Protein AF-A0A7S2VMU0-F1 (afdb_monomer_lite)

Structure (mmCIF, N/CA/C/O backbone):
data_AF-A0A7S2VMU0-F1
#
_entry.id   AF-A0A7S2VMU0-F1
#
loop_
_atom_site.group_PDB
_atom_site.id
_atom_site.type_symbol
_atom_site.label_atom_id
_atom_site.label_alt_id
_atom_site.label_comp_id
_atom_site.label_asym_id
_atom_site.label_entity_id
_atom_site.label_seq_id
_atom_site.pdbx_PDB_ins_code
_atom_site.Cartn_x
_atom_site.Cartn_y
_atom_site.Cartn_z
_atom_site.occupancy
_atom_site.B_iso_or_equiv
_atom_site.auth_seq_id
_atom_site.auth_comp_id
_atom_site.auth_asym_id
_atom_site.auth_atom_id
_atom_site.pdbx_PDB_model_num
ATOM 1 N N . HIS A 1 1 ? -5.116 -6.745 15.127 1.00 74.00 1 HIS A N 1
ATOM 2 C CA . HIS A 1 1 ? -4.967 -5.729 14.061 1.00 74.00 1 HIS A CA 1
ATOM 3 C C . HIS A 1 1 ? -5.333 -4.367 14.631 1.00 74.00 1 HIS A C 1
ATOM 5 O O . HIS A 1 1 ? -6.212 -4.321 15.482 1.00 74.00 1 HIS A O 1
ATOM 11 N N . HIS A 1 2 ? -4.656 -3.295 14.214 1.00 86.62 2 HIS A N 1
ATOM 12 C CA . HIS A 1 2 ? -4.905 -1.934 14.703 1.00 86.62 2 HIS A CA 1
ATOM 13 C C . HIS A 1 2 ? -5.361 -1.052 13.544 1.00 86.62 2 HIS A C 1
ATOM 15 O O . HIS A 1 2 ? -4.825 -1.166 12.442 1.00 86.62 2 HIS A O 1
ATOM 21 N N . VAL A 1 3 ? -6.327 -0.175 13.801 1.00 89.06 3 VAL A N 1
ATOM 22 C CA . VAL A 1 3 ? -6.767 0.854 12.858 1.00 89.06 3 VAL A CA 1
ATOM 23 C C . VAL A 1 3 ? -6.558 2.196 13.538 1.00 89.06 3 VAL A C 1
ATOM 25 O O . VAL A 1 3 ? -7.023 2.400 14.657 1.00 89.06 3 VAL A O 1
ATOM 28 N N . LEU A 1 4 ? -5.838 3.090 12.867 1.00 90.06 4 LEU A N 1
ATOM 29 C CA . LEU A 1 4 ? -5.739 4.490 13.260 1.00 90.06 4 LEU A CA 1
ATOM 30 C C . LEU A 1 4 ? -6.740 5.272 12.420 1.00 90.06 4 LEU A C 1
ATOM 32 O O . LEU A 1 4 ? -6.774 5.113 11.199 1.00 90.06 4 LEU A O 1
ATOM 36 N N . MET A 1 5 ? -7.560 6.083 13.076 1.00 88.12 5 MET A N 1
ATOM 37 C CA . MET A 1 5 ? -8.535 6.937 12.412 1.00 88.12 5 MET A CA 1
ATOM 38 C C . MET A 1 5 ? -8.335 8.360 12.897 1.00 88.12 5 MET A C 1
ATOM 40 O O . MET A 1 5 ? -8.443 8.633 14.090 1.00 88.12 5 MET A O 1
ATOM 44 N N . GLU A 1 6 ? -8.056 9.252 11.958 1.00 86.56 6 GLU A N 1
ATOM 45 C CA . GLU A 1 6 ? -8.181 10.684 12.171 1.00 86.56 6 GLU A CA 1
ATOM 46 C C . GLU A 1 6 ? -9.558 11.102 11.663 1.00 86.56 6 GLU A C 1
ATOM 48 O O . GLU A 1 6 ? -9.954 10.754 10.548 1.00 86.56 6 GLU A O 1
ATOM 53 N N . PHE A 1 7 ? -10.314 11.787 12.512 1.00 84.00 7 PHE A N 1
ATOM 54 C CA . PHE A 1 7 ? -11.674 12.197 12.208 1.00 84.00 7 PHE A CA 1
ATOM 55 C C . PHE A 1 7 ? -11.847 13.658 12.600 1.00 84.00 7 PHE A C 1
A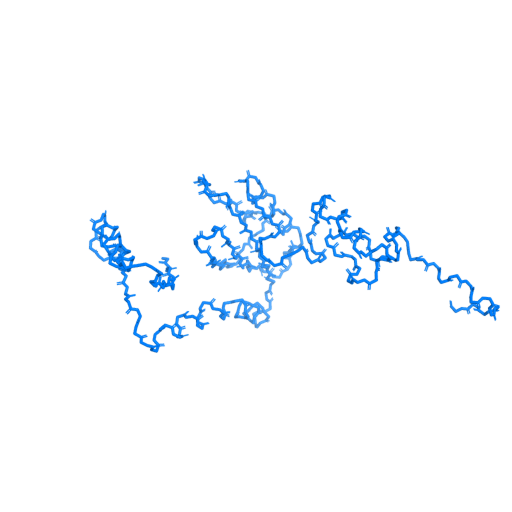TOM 57 O O . PHE A 1 7 ? -11.489 14.051 13.709 1.00 84.00 7 PHE A O 1
ATOM 64 N N . ALA A 1 8 ? -12.390 14.448 11.681 1.00 82.56 8 ALA A N 1
ATOM 65 C CA . ALA A 1 8 ? -12.721 15.844 11.903 1.00 82.56 8 ALA A CA 1
ATOM 66 C C . ALA A 1 8 ? -14.238 16.018 11.836 1.00 82.56 8 ALA A C 1
ATOM 68 O O . ALA A 1 8 ? -14.911 15.343 11.057 1.00 82.56 8 ALA A O 1
ATOM 69 N N . GLU A 1 9 ? -14.762 16.925 12.653 1.00 86.75 9 GLU A N 1
ATOM 70 C CA . GLU A 1 9 ? -16.168 17.306 12.614 1.00 86.75 9 GLU A CA 1
ATOM 71 C C . GLU A 1 9 ? -16.370 18.376 11.536 1.00 86.75 9 GLU A C 1
ATOM 73 O O . GLU A 1 9 ? -15.871 19.496 11.649 1.00 86.75 9 GLU A O 1
ATOM 78 N N . TYR A 1 10 ? -17.076 18.016 10.467 1.00 87.06 10 TYR A N 1
ATOM 79 C CA . TYR A 1 10 ? -17.472 18.928 9.394 1.00 87.06 10 TYR A CA 1
ATOM 80 C C . TYR A 1 10 ? -18.914 19.410 9.575 1.00 87.06 10 TYR A C 1
ATOM 82 O O . TYR A 1 10 ? -19.254 20.518 9.156 1.00 87.06 10 TYR A O 1
ATOM 90 N N . SER A 1 11 ? -19.758 18.597 10.217 1.00 89.50 11 SER A N 1
ATOM 91 C CA . SER A 1 11 ? -21.109 18.956 10.643 1.00 89.50 11 SER A CA 1
ATOM 92 C 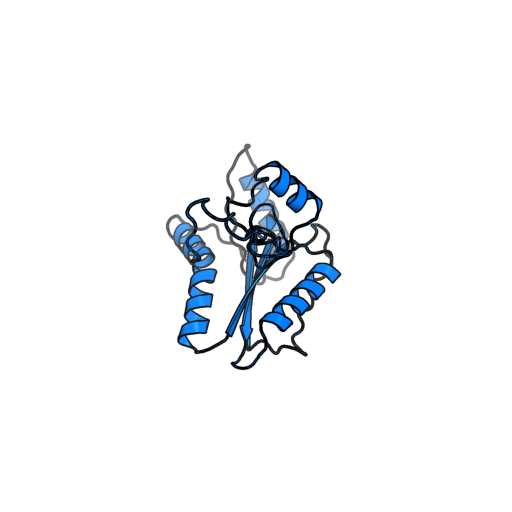C . SER A 1 11 ? -21.393 18.484 12.071 1.00 89.50 11 SER A C 1
ATOM 94 O O . SER A 1 11 ? -20.813 17.509 12.543 1.00 89.50 11 SER A O 1
ATOM 96 N N . GLN A 1 12 ? -22.274 19.199 12.775 1.00 91.81 12 GLN A N 1
ATOM 97 C CA . GLN A 1 12 ? -22.546 18.948 14.191 1.00 91.81 12 GLN A CA 1
ATOM 98 C C . GLN A 1 12 ? -23.065 17.518 14.429 1.00 91.81 12 GLN A C 1
ATOM 100 O O . GLN A 1 12 ? -24.053 17.100 13.821 1.00 91.81 12 GLN A O 1
ATOM 105 N N . GLY A 1 13 ? -22.431 16.795 15.357 1.00 91.88 13 GLY A N 1
ATOM 106 C CA . GLY A 1 13 ? -22.850 15.466 15.816 1.00 91.88 13 GLY A CA 1
ATOM 107 C C . GLY A 1 13 ? -22.201 14.294 15.071 1.00 91.88 13 GLY A C 1
ATOM 108 O O . GLY A 1 13 ? -22.545 13.133 15.315 1.00 91.88 13 GLY A O 1
ATOM 109 N N . GLU A 1 14 ? -21.259 14.544 14.159 1.00 92.31 14 GLU A N 1
ATOM 110 C CA . GLU A 1 14 ? -20.561 13.480 13.423 1.00 92.31 14 GLU A CA 1
ATOM 111 C C . GLU A 1 14 ? -19.657 12.634 14.328 1.00 92.31 14 GLU A C 1
ATOM 113 O O . GLU A 1 14 ? -19.636 11.404 14.210 1.00 92.31 14 GLU A O 1
ATOM 118 N N . VAL A 1 15 ? -18.956 13.282 15.263 1.00 90.06 15 VAL A N 1
ATOM 119 C CA . VAL A 1 15 ? -18.081 12.615 16.240 1.00 90.06 15 VAL A CA 1
ATOM 120 C C . VAL A 1 15 ? -18.899 11.723 17.172 1.00 90.06 15 VAL A C 1
ATOM 122 O O . VAL A 1 15 ? -18.557 10.557 17.368 1.00 90.06 15 VAL A O 1
ATOM 125 N N . GLU A 1 16 ? -20.024 12.228 17.680 1.00 91.50 16 GLU A N 1
ATOM 126 C CA . GLU A 1 16 ? -20.947 11.474 18.537 1.00 91.50 16 GLU A CA 1
ATOM 127 C C . GLU A 1 16 ? -21.511 10.250 17.799 1.00 91.50 16 GLU A C 1
ATOM 129 O O . GLU A 1 16 ? -21.560 9.140 18.335 1.00 91.50 16 GLU A O 1
ATOM 134 N N . ARG A 1 17 ? -21.874 10.412 16.517 1.00 93.00 17 ARG A N 1
ATOM 135 C CA . ARG A 1 17 ? -22.308 9.296 15.664 1.00 93.00 17 ARG A CA 1
ATOM 136 C C . ARG A 1 17 ? -21.230 8.230 15.496 1.00 93.00 17 ARG A C 1
ATOM 138 O O . ARG A 1 17 ? -21.565 7.041 15.518 1.00 93.00 17 ARG A O 1
ATOM 145 N N . LEU A 1 18 ? -19.977 8.637 15.283 1.00 92.12 18 LEU A N 1
ATOM 146 C CA . LEU A 1 18 ? -18.846 7.721 15.152 1.00 92.12 18 LEU A CA 1
ATOM 147 C C . LEU A 1 18 ? -18.607 6.963 16.459 1.00 92.12 18 LEU A C 1
ATOM 149 O O . LEU A 1 18 ? -18.511 5.738 16.432 1.00 92.12 18 LEU A O 1
ATOM 153 N N . GLN A 1 19 ? -18.577 7.664 17.593 1.00 91.06 19 GLN A N 1
ATOM 154 C CA . GLN A 1 19 ? -18.425 7.049 18.914 1.00 91.06 19 GLN A CA 1
ATOM 155 C C . GLN A 1 19 ? -19.525 6.017 19.170 1.00 91.06 19 GLN A C 1
ATOM 157 O O . GLN A 1 19 ? -19.222 4.852 19.417 1.00 91.06 19 GLN A O 1
ATOM 162 N N . GLY A 1 20 ? -20.792 6.379 18.950 1.00 94.31 20 GLY A N 1
ATOM 163 C CA . GLY A 1 20 ? -21.895 5.431 19.094 1.00 94.31 20 GLY A CA 1
ATOM 164 C C . GLY A 1 20 ? -21.799 4.238 18.132 1.00 94.31 20 GLY A C 1
ATOM 165 O O . GLY A 1 20 ? -22.233 3.134 18.460 1.00 94.31 20 GLY A O 1
ATOM 166 N N . ALA A 1 21 ? -21.238 4.416 16.929 1.00 94.12 21 ALA A N 1
ATOM 167 C CA . ALA A 1 21 ? -20.987 3.303 16.011 1.00 94.12 21 ALA A CA 1
ATOM 168 C C . ALA A 1 21 ? -19.885 2.362 16.521 1.00 94.12 21 ALA A C 1
ATOM 170 O O . ALA A 1 21 ? -20.048 1.145 16.421 1.00 94.12 21 ALA A O 1
ATOM 171 N N . LEU A 1 22 ? -18.809 2.906 17.093 1.00 93.62 22 LEU A N 1
ATOM 172 C CA . LEU A 1 22 ? -17.717 2.134 17.687 1.00 93.62 22 LEU A CA 1
ATOM 173 C C . LEU A 1 22 ? -18.166 1.365 18.929 1.00 93.62 22 LEU A C 1
ATOM 175 O O . LEU A 1 22 ? -17.843 0.188 19.055 1.00 93.62 22 LEU A O 1
ATOM 179 N N . GLU A 1 23 ? -18.974 1.975 19.792 1.00 93.69 23 GLU A N 1
ATOM 180 C CA . GLU A 1 23 ? -19.559 1.315 20.964 1.00 93.69 23 GLU A CA 1
ATOM 181 C C . GLU A 1 23 ? -20.467 0.150 20.559 1.00 93.69 23 GLU A C 1
ATOM 183 O O . GLU A 1 23 ? -20.327 -0.962 21.071 1.00 93.69 23 GLU A O 1
ATOM 188 N N . ARG A 1 24 ? -21.357 0.367 19.578 1.00 95.50 24 ARG A N 1
ATOM 189 C CA . ARG A 1 24 ? -22.204 -0.703 19.027 1.00 95.50 24 ARG A CA 1
ATOM 190 C C . ARG A 1 24 ? -21.383 -1.821 18.402 1.00 95.50 24 ARG A C 1
ATOM 192 O O . ARG A 1 24 ? -21.779 -2.978 18.506 1.00 95.50 24 ARG A O 1
ATOM 199 N N . PHE A 1 25 ? -20.285 -1.490 17.727 1.00 94.38 25 PHE A N 1
ATOM 200 C CA . PHE A 1 25 ? -19.382 -2.487 17.164 1.00 94.38 25 PHE A CA 1
ATOM 201 C C . PHE A 1 25 ? -18.682 -3.276 18.273 1.00 94.38 25 PHE A C 1
ATOM 203 O O . PHE A 1 25 ? -18.709 -4.499 18.243 1.00 94.38 25 PHE A O 1
ATOM 210 N N . GLN A 1 26 ? -18.130 -2.607 19.287 1.00 95.06 26 GLN A N 1
ATOM 211 C CA . GLN A 1 26 ? -17.481 -3.250 20.429 1.00 95.06 26 GLN A CA 1
ATOM 212 C C . GLN A 1 26 ? -18.437 -4.181 21.190 1.00 95.06 26 GLN A C 1
ATOM 214 O O . GLN A 1 26 ? -18.043 -5.286 21.548 1.00 95.06 26 GLN A O 1
ATOM 219 N N . ALA A 1 27 ? -19.700 -3.784 21.368 1.00 95.38 27 ALA A N 1
ATOM 220 C CA . ALA A 1 27 ? -20.722 -4.582 22.048 1.00 95.38 27 ALA A CA 1
ATOM 221 C C . ALA A 1 27 ? -21.119 -5.878 21.310 1.00 95.38 27 ALA A C 1
ATOM 223 O O . ALA A 1 27 ? -21.725 -6.759 21.913 1.00 95.38 27 ALA A O 1
ATOM 224 N N . GLN A 1 28 ? -20.793 -6.016 20.018 1.00 96.56 28 GLN A N 1
ATOM 225 C CA . GLN A 1 28 ? -21.030 -7.254 19.258 1.00 96.56 28 GLN A CA 1
ATOM 226 C C . GLN A 1 28 ? -19.996 -8.347 19.559 1.00 96.56 28 GLN A C 1
ATOM 228 O O . GLN A 1 28 ? -20.173 -9.486 19.128 1.00 96.56 28 GLN A O 1
ATOM 233 N N . TRP A 1 29 ? -18.922 -8.014 20.277 1.00 95.94 29 TRP A N 1
ATOM 234 C CA . TRP A 1 29 ? -17.820 -8.923 20.570 1.00 95.94 29 TRP A CA 1
ATOM 235 C C . TRP A 1 29 ? -17.699 -9.188 22.074 1.00 95.94 29 TRP A C 1
ATOM 237 O O . TRP A 1 29 ? -18.101 -8.347 22.881 1.00 95.94 29 TRP A O 1
ATOM 247 N N . PRO A 1 30 ? -17.123 -10.336 22.480 1.00 96.44 30 PRO A N 1
ATOM 248 C CA . PRO A 1 30 ? -16.841 -10.591 23.885 1.00 96.44 30 PRO A CA 1
ATOM 249 C C . PRO A 1 30 ? -15.904 -9.530 24.474 1.00 96.44 30 PRO A C 1
ATOM 251 O O . PRO A 1 30 ? -15.091 -8.920 23.770 1.00 96.44 30 PRO A O 1
ATOM 254 N N . GLU A 1 31 ? -15.997 -9.330 25.786 1.00 92.25 31 GLU A N 1
ATOM 255 C CA . GLU A 1 31 ? -15.208 -8.325 26.494 1.00 92.25 31 GLU A CA 1
ATOM 256 C C . GLU A 1 31 ? -13.703 -8.472 26.203 1.00 92.25 31 GLU A C 1
ATOM 258 O O . GLU A 1 31 ? -13.135 -9.562 26.240 1.00 92.25 31 GLU A O 1
ATOM 263 N N . GLY A 1 32 ? -13.048 -7.354 25.881 1.00 89.19 32 GLY A N 1
ATOM 264 C CA . GLY A 1 32 ? -11.612 -7.312 25.597 1.00 89.19 32 GLY A CA 1
ATOM 265 C C . GLY A 1 32 ? -11.199 -7.678 24.168 1.00 89.19 32 GLY A C 1
ATOM 266 O O . GLY A 1 32 ? -10.052 -7.408 23.819 1.00 89.19 32 GLY A O 1
ATOM 267 N N . HIS A 1 33 ? -12.094 -8.208 23.324 1.00 93.38 33 HIS A N 1
ATOM 268 C CA . HIS A 1 33 ? -11.770 -8.530 21.923 1.00 93.38 33 HIS A CA 1
ATOM 269 C C . HIS A 1 33 ? -11.615 -7.289 21.042 1.00 93.38 33 HIS A C 1
ATOM 271 O O . HIS A 1 33 ? -10.761 -7.250 20.156 1.00 93.38 33 HIS A O 1
ATOM 277 N N . VAL A 1 34 ? -12.443 -6.276 21.285 1.00 93.62 34 VAL A N 1
ATOM 278 C CA . VAL A 1 34 ? -12.387 -4.985 20.603 1.00 93.62 34 VAL A CA 1
ATOM 279 C C . VAL A 1 34 ? -12.253 -3.904 21.661 1.00 93.62 34 VAL A C 1
ATOM 281 O O . VAL A 1 34 ? -12.975 -3.898 22.656 1.00 93.62 34 VAL A O 1
ATOM 284 N N . ARG A 1 35 ? -11.304 -2.998 21.447 1.00 91.69 35 ARG A N 1
ATOM 285 C CA . ARG A 1 35 ? -11.116 -1.789 22.245 1.00 91.69 35 ARG A CA 1
ATOM 286 C C . ARG A 1 35 ? -10.795 -0.653 21.292 1.00 91.69 35 ARG A C 1
ATOM 288 O O . ARG A 1 35 ? -10.001 -0.841 20.369 1.00 91.69 35 ARG A O 1
ATOM 295 N N . TYR A 1 36 ? -11.378 0.510 21.534 1.00 90.81 36 TYR A N 1
ATOM 296 C CA . TYR A 1 36 ? -10.920 1.756 20.940 1.00 90.81 36 TYR A CA 1
ATOM 297 C C . TYR A 1 36 ? -10.466 2.700 22.050 1.00 90.81 36 TYR A C 1
ATOM 299 O O . TYR A 1 36 ? -10.897 2.593 23.197 1.00 90.81 36 TYR A O 1
ATOM 307 N N . HIS A 1 37 ? -9.551 3.593 21.700 1.00 90.25 37 HIS A N 1
ATOM 308 C CA . HIS A 1 37 ? -8.985 4.590 22.596 1.00 90.25 37 HIS A CA 1
ATOM 309 C C . HIS A 1 37 ? -8.911 5.902 21.833 1.00 90.25 37 HIS A C 1
ATOM 311 O O . HIS A 1 37 ? -8.447 5.922 20.691 1.00 90.25 37 HIS A O 1
ATOM 317 N N . VAL A 1 38 ? -9.397 6.978 22.442 1.00 90.94 38 VAL A N 1
ATOM 318 C CA . VAL A 1 38 ? -9.271 8.317 21.868 1.00 90.94 38 VAL A CA 1
ATOM 319 C C . VAL A 1 38 ? -7.892 8.827 22.251 1.00 90.94 38 VAL A C 1
ATOM 321 O O . VAL A 1 38 ? -7.629 9.058 23.426 1.00 90.94 38 VAL A O 1
ATOM 324 N N . CYS A 1 39 ? -7.011 8.964 21.262 1.00 92.00 39 CYS A N 1
ATOM 325 C CA . CYS A 1 39 ? -5.653 9.433 21.500 1.00 92.00 39 CYS A CA 1
ATOM 326 C C . CYS A 1 39 ? -5.645 10.817 22.159 1.00 92.00 39 CYS A C 1
ATOM 328 O O . CYS A 1 39 ? -6.285 11.754 21.682 1.00 92.00 39 CYS A O 1
ATOM 330 N N . GLU A 1 40 ? -4.840 10.955 23.205 1.00 88.88 40 GLU A N 1
ATOM 331 C CA . GLU A 1 40 ? -4.505 12.236 23.811 1.00 88.88 40 GLU A CA 1
ATOM 332 C C . GLU A 1 40 ? -3.402 12.944 23.005 1.00 88.88 40 GLU A C 1
ATOM 334 O O . GLU A 1 40 ? -2.725 12.338 22.169 1.00 88.88 40 GLU A O 1
ATOM 339 N N . GLY A 1 41 ? -3.195 14.243 23.250 1.00 84.62 41 GLY A N 1
ATOM 340 C CA . GLY A 1 41 ? -2.421 15.131 22.367 1.00 84.62 41 GLY A CA 1
ATOM 341 C C . GLY A 1 41 ? -1.077 14.585 21.853 1.00 84.62 41 GLY A C 1
ATOM 342 O O . GLY A 1 41 ? -0.782 14.712 20.666 1.00 84.62 41 GLY A O 1
ATOM 343 N N . TRP A 1 42 ? -0.265 13.939 22.700 1.00 90.94 42 TRP A N 1
ATOM 344 C CA . TRP A 1 42 ? 1.031 13.370 22.289 1.00 90.94 42 TRP A CA 1
ATOM 345 C C . TRP A 1 42 ? 0.921 11.979 21.645 1.00 90.94 42 TRP A C 1
ATOM 347 O O . TRP A 1 42 ? 1.789 11.596 20.853 1.00 90.94 42 TRP A O 1
ATOM 357 N N . GLU A 1 43 ? -0.118 11.214 21.978 1.00 94.50 43 GLU A N 1
ATOM 358 C CA . GLU A 1 43 ? -0.332 9.856 21.477 1.00 94.50 43 GLU A CA 1
ATOM 359 C C . GLU A 1 43 ? -0.647 9.882 19.986 1.00 94.50 43 GLU A C 1
ATOM 361 O O . GLU A 1 43 ? -0.081 9.090 19.235 1.00 94.50 43 GLU A O 1
ATOM 366 N N . ALA A 1 44 ? -1.464 10.845 19.543 1.00 90.69 44 ALA A N 1
ATOM 367 C CA . ALA A 1 44 ? -1.829 11.008 18.138 1.00 90.69 44 ALA A CA 1
ATOM 368 C C . ALA A 1 44 ? -0.590 11.218 17.250 1.00 90.69 44 ALA A C 1
ATOM 370 O O . ALA A 1 44 ? -0.408 10.530 16.244 1.00 90.69 44 ALA A O 1
ATOM 371 N N . GLY A 1 45 ? 0.319 12.110 17.663 1.00 91.81 45 GLY A N 1
ATOM 372 C CA . GLY A 1 45 ? 1.570 12.361 16.943 1.00 91.81 45 GLY A CA 1
ATOM 373 C C . GLY A 1 45 ? 2.467 11.122 16.861 1.00 91.81 45 GLY A C 1
ATOM 374 O O . GLY A 1 45 ? 3.032 10.836 15.805 1.00 91.81 45 GLY A O 1
ATOM 375 N N . ARG A 1 46 ? 2.567 10.340 17.945 1.00 93.56 46 ARG A N 1
ATOM 376 C CA . ARG A 1 46 ? 3.352 9.093 17.951 1.00 93.56 46 ARG A CA 1
ATOM 377 C C . ARG A 1 46 ? 2.707 7.986 17.129 1.00 93.56 46 ARG A C 1
ATOM 379 O O . ARG A 1 46 ? 3.426 7.283 16.425 1.00 93.56 46 ARG A O 1
ATOM 386 N N . ALA A 1 47 ? 1.388 7.835 17.197 1.00 92.44 47 ALA A N 1
ATOM 387 C CA . ALA A 1 47 ? 0.649 6.866 16.398 1.00 92.44 47 ALA A CA 1
ATOM 388 C C . ALA A 1 47 ? 0.814 7.161 14.899 1.00 92.44 47 ALA A C 1
ATOM 390 O O . ALA A 1 47 ? 1.137 6.259 14.125 1.00 92.44 47 ALA A O 1
ATOM 391 N N . ASN A 1 48 ? 0.705 8.436 14.509 1.00 90.38 48 ASN A N 1
ATOM 392 C CA . ASN A 1 48 ? 0.973 8.880 13.143 1.00 90.38 48 ASN A CA 1
ATOM 393 C C . ASN A 1 48 ? 2.424 8.613 12.730 1.00 90.38 48 ASN A C 1
ATOM 395 O O . ASN A 1 48 ? 2.660 7.992 11.695 1.00 90.38 48 ASN A O 1
ATOM 399 N N . LEU A 1 49 ? 3.406 8.999 13.552 1.00 93.19 49 LEU A N 1
ATOM 400 C CA . LEU A 1 49 ? 4.814 8.716 13.263 1.00 93.19 49 LEU A CA 1
ATOM 401 C C . LEU A 1 49 ? 5.056 7.213 13.066 1.00 93.19 49 LEU A C 1
ATOM 403 O O . LEU A 1 49 ? 5.703 6.814 12.100 1.00 93.19 49 LEU A O 1
ATOM 407 N N . TRP A 1 50 ? 4.497 6.380 13.944 1.00 92.44 50 TRP A N 1
ATOM 408 C CA . TRP A 1 50 ? 4.613 4.927 13.862 1.00 92.44 50 TRP A CA 1
ATOM 409 C C . TRP A 1 50 ? 4.006 4.374 12.567 1.00 92.44 50 TRP A C 1
ATOM 411 O O . TRP A 1 50 ? 4.604 3.515 11.927 1.00 92.44 50 TRP A O 1
ATOM 421 N N . ARG A 1 51 ? 2.862 4.906 12.125 1.00 92.50 51 ARG A N 1
ATOM 422 C CA . ARG A 1 51 ? 2.220 4.520 10.861 1.00 92.50 51 ARG A CA 1
ATOM 423 C C . ARG A 1 51 ? 3.024 4.924 9.626 1.00 92.50 51 ARG A C 1
ATOM 425 O O . ARG A 1 51 ? 3.044 4.167 8.654 1.00 92.50 51 ARG A O 1
ATOM 432 N N . PHE A 1 52 ? 3.641 6.103 9.627 1.00 91.75 52 PHE A N 1
ATOM 433 C CA . PHE A 1 52 ? 4.346 6.627 8.451 1.00 91.75 52 PHE A CA 1
ATOM 434 C C . PHE A 1 52 ? 5.814 6.189 8.368 1.00 91.75 52 PHE A C 1
ATOM 436 O O . PHE A 1 52 ? 6.380 6.180 7.278 1.00 91.75 52 PHE A O 1
ATOM 443 N N . VAL A 1 53 ? 6.422 5.744 9.473 1.00 95.31 53 VAL A N 1
ATOM 444 C CA . VAL A 1 53 ? 7.800 5.221 9.465 1.00 95.31 53 VAL A CA 1
ATOM 445 C C . VAL A 1 53 ? 7.906 3.783 8.936 1.00 95.31 53 VAL A C 1
ATOM 447 O O . VAL A 1 53 ? 9.014 3.308 8.705 1.00 95.31 53 VAL A O 1
ATOM 450 N N . VAL A 1 54 ? 6.790 3.076 8.712 1.00 94.44 54 VAL A N 1
ATOM 451 C CA . VAL A 1 54 ? 6.816 1.655 8.308 1.00 94.44 54 VAL A CA 1
ATOM 452 C C . VAL A 1 54 ? 7.582 1.437 7.001 1.00 94.44 54 VAL A C 1
ATOM 454 O O . VAL A 1 54 ? 8.470 0.591 6.974 1.00 94.44 54 VAL A O 1
ATOM 457 N N . ALA A 1 55 ? 7.325 2.238 5.962 1.00 92.12 55 ALA A N 1
ATOM 458 C CA . ALA A 1 55 ? 7.993 2.095 4.665 1.00 92.12 55 ALA A CA 1
ATOM 459 C C . ALA A 1 55 ? 9.534 2.247 4.749 1.00 92.12 55 ALA A C 1
ATOM 461 O O . ALA A 1 55 ? 10.261 1.351 4.305 1.00 92.12 55 ALA A O 1
ATOM 462 N N . PRO A 1 56 ? 10.098 3.316 5.355 1.00 95.00 56 PRO A N 1
ATOM 463 C CA . PRO A 1 56 ? 11.549 3.398 5.534 1.00 95.00 56 PRO A CA 1
ATOM 464 C C . PRO A 1 56 ? 12.093 2.351 6.519 1.00 95.00 56 PRO A C 1
ATOM 466 O O . PRO A 1 56 ? 13.213 1.865 6.327 1.00 95.00 56 PRO A O 1
ATOM 469 N N . ALA A 1 57 ? 11.328 1.958 7.544 1.00 96.69 57 ALA A N 1
ATOM 470 C CA . ALA A 1 57 ? 11.726 0.894 8.463 1.00 96.69 57 ALA A CA 1
ATOM 471 C C . ALA A 1 57 ? 11.840 -0.461 7.749 1.00 96.69 57 ALA A C 1
ATOM 473 O O . ALA A 1 57 ? 12.797 -1.192 7.996 1.00 96.69 57 ALA A O 1
ATOM 474 N N . PHE A 1 58 ? 10.928 -0.769 6.823 1.00 97.19 58 PHE A N 1
ATOM 475 C CA . PHE A 1 58 ? 10.961 -1.981 6.005 1.00 97.19 58 PHE A CA 1
ATOM 476 C C . PHE A 1 58 ? 12.223 -2.041 5.152 1.00 97.19 58 PHE A C 1
ATOM 478 O O . PHE A 1 58 ? 12.962 -3.030 5.188 1.00 97.19 58 PHE A O 1
ATOM 485 N N . ARG A 1 59 ? 12.525 -0.950 4.438 1.00 95.31 59 ARG A N 1
ATOM 486 C CA . ARG A 1 59 ? 13.740 -0.871 3.624 1.00 95.31 59 ARG A CA 1
ATOM 487 C C . ARG A 1 59 ? 14.999 -1.033 4.474 1.00 95.31 59 ARG A C 1
ATOM 489 O O . ARG A 1 59 ? 15.892 -1.793 4.101 1.00 95.31 59 ARG A O 1
ATOM 496 N N . THR A 1 60 ? 15.055 -0.351 5.617 1.00 97.25 60 THR A N 1
ATOM 497 C CA . THR A 1 60 ? 16.179 -0.433 6.562 1.00 97.25 60 THR A CA 1
ATOM 498 C C . THR A 1 60 ? 16.341 -1.849 7.114 1.00 97.25 60 THR A C 1
ATOM 500 O O . THR A 1 60 ? 17.459 -2.352 7.186 1.00 97.25 60 THR A O 1
ATOM 503 N N . PHE A 1 61 ? 15.234 -2.519 7.444 1.00 97.69 61 PHE A N 1
ATOM 504 C CA . PHE A 1 61 ? 15.226 -3.902 7.910 1.00 97.69 61 PHE A CA 1
ATOM 505 C C . PHE A 1 61 ? 15.780 -4.861 6.850 1.00 97.69 61 PHE A C 1
ATOM 507 O O . PHE A 1 61 ? 16.669 -5.648 7.162 1.00 97.69 61 PHE A O 1
ATOM 514 N N . CYS A 1 62 ? 15.312 -4.776 5.600 1.00 97.50 62 CYS A N 1
ATOM 515 C CA . CYS A 1 62 ? 15.793 -5.653 4.530 1.00 97.50 62 CYS A CA 1
ATOM 516 C C . CYS A 1 62 ? 17.294 -5.463 4.280 1.00 97.50 62 CYS A C 1
ATOM 518 O O . CYS A 1 62 ? 18.044 -6.434 4.290 1.00 97.50 62 CYS A O 1
ATOM 520 N N . VAL A 1 63 ? 17.750 -4.212 4.148 1.00 96.56 63 VAL A N 1
ATOM 521 C CA . VAL A 1 63 ? 19.173 -3.901 3.935 1.00 96.56 63 VAL A CA 1
ATOM 522 C C . VAL A 1 63 ? 20.027 -4.369 5.115 1.00 96.56 63 VAL A C 1
ATOM 524 O O . VAL A 1 63 ? 21.026 -5.051 4.908 1.00 96.56 63 VAL A O 1
ATOM 527 N N . GLY A 1 64 ? 19.628 -4.045 6.348 1.00 97.75 64 GLY A N 1
ATOM 528 C CA . GLY A 1 64 ? 20.386 -4.397 7.552 1.00 97.75 64 GLY A CA 1
ATOM 529 C C . GLY A 1 64 ? 20.489 -5.904 7.797 1.00 97.75 64 GLY A C 1
ATOM 530 O O . GLY A 1 64 ? 21.451 -6.357 8.409 1.00 97.75 64 GLY A O 1
ATOM 531 N N . MET A 1 65 ? 19.528 -6.679 7.294 1.00 97.75 65 MET A N 1
ATOM 532 C CA . MET A 1 65 ? 19.508 -8.139 7.404 1.00 97.75 65 MET A CA 1
ATOM 533 C C . MET A 1 65 ? 20.061 -8.853 6.161 1.00 97.75 65 MET A C 1
ATOM 535 O O . MET A 1 65 ? 20.117 -10.080 6.159 1.00 97.75 65 MET A O 1
ATOM 539 N N . GLY A 1 66 ? 20.444 -8.122 5.108 1.00 97.00 66 GLY A N 1
ATOM 540 C CA . GLY A 1 66 ? 20.871 -8.710 3.835 1.00 97.00 66 GLY A CA 1
ATOM 541 C C . GLY A 1 66 ? 19.758 -9.478 3.109 1.00 97.00 66 GLY A C 1
ATOM 542 O O . GLY A 1 66 ? 20.039 -10.472 2.452 1.00 97.00 66 GLY A O 1
ATOM 543 N N . LEU A 1 67 ? 18.504 -9.047 3.259 1.00 97.62 67 LEU A N 1
ATOM 544 C CA . LEU A 1 67 ? 17.309 -9.675 2.689 1.00 97.62 67 LEU A CA 1
ATOM 545 C C . LEU A 1 67 ? 16.790 -8.895 1.476 1.00 97.62 67 LEU A C 1
ATOM 547 O O . LEU A 1 67 ? 17.065 -7.703 1.311 1.00 97.62 67 LEU A O 1
ATOM 551 N N . GLN A 1 68 ? 15.982 -9.558 0.651 1.00 96.88 68 GLN A N 1
ATOM 552 C CA . GLN A 1 68 ? 15.305 -8.934 -0.483 1.00 96.88 68 GLN A CA 1
ATOM 553 C C . GLN A 1 68 ? 13.912 -8.448 -0.060 1.00 96.88 68 GLN A C 1
ATOM 555 O O . GLN A 1 68 ? 13.196 -9.150 0.647 1.00 96.88 68 GLN A O 1
ATOM 560 N N . GLY A 1 69 ? 13.527 -7.241 -0.474 1.00 95.75 69 GLY A N 1
ATOM 561 C CA . GLY A 1 69 ? 12.237 -6.640 -0.130 1.00 95.75 69 GLY A CA 1
ATOM 562 C C . GLY A 1 69 ? 11.464 -6.216 -1.373 1.00 95.75 69 GLY A C 1
ATOM 563 O O . GLY A 1 69 ? 12.044 -5.615 -2.277 1.00 95.75 69 GLY A O 1
ATOM 564 N N . LEU A 1 70 ? 10.164 -6.497 -1.394 1.00 95.56 70 LEU A N 1
ATOM 565 C CA . LEU A 1 70 ? 9.225 -6.078 -2.429 1.00 95.56 70 LEU A CA 1
ATOM 566 C C . LEU A 1 70 ? 8.058 -5.323 -1.789 1.00 95.56 70 LEU A C 1
ATOM 568 O O . LEU A 1 70 ? 7.302 -5.904 -1.019 1.00 95.56 70 LEU A O 1
ATOM 572 N N . SER A 1 71 ? 7.896 -4.053 -2.150 1.00 94.50 71 SER A N 1
ATOM 573 C CA . SER A 1 71 ? 6.740 -3.244 -1.755 1.00 94.50 71 SER A CA 1
ATOM 574 C C . SER A 1 71 ? 5.692 -3.255 -2.862 1.00 94.50 71 SER A C 1
ATOM 576 O O . SER A 1 71 ? 6.000 -2.979 -4.026 1.00 94.50 71 SER A O 1
ATOM 578 N N . VAL A 1 72 ? 4.448 -3.553 -2.503 1.00 93.25 72 VAL A N 1
ATOM 579 C CA . VAL A 1 72 ? 3.313 -3.616 -3.426 1.00 93.25 72 VAL A CA 1
ATOM 580 C C . VAL A 1 72 ? 2.236 -2.646 -2.962 1.00 93.25 72 VAL A C 1
ATOM 582 O O . VAL A 1 72 ? 1.848 -2.653 -1.798 1.00 93.25 72 VAL A O 1
ATOM 585 N N . ASP A 1 73 ? 1.757 -1.822 -3.891 1.00 94.62 73 ASP A N 1
ATOM 586 C CA . ASP A 1 73 ? 0.706 -0.827 -3.672 1.00 94.62 73 ASP A CA 1
ATOM 587 C C . ASP A 1 73 ? -0.494 -1.158 -4.562 1.00 94.62 73 ASP A C 1
ATOM 589 O O . ASP A 1 73 ? -0.377 -1.174 -5.795 1.00 94.62 73 ASP A O 1
ATOM 593 N N . TYR A 1 74 ? -1.636 -1.458 -3.945 1.00 94.50 74 TYR A N 1
ATOM 594 C CA . TYR A 1 74 ? -2.826 -1.876 -4.673 1.00 94.50 74 TYR A CA 1
ATOM 595 C C . TYR A 1 74 ? -4.141 -1.467 -4.014 1.00 94.50 74 TYR A C 1
ATOM 597 O O . TYR A 1 74 ? -4.252 -1.337 -2.799 1.00 94.50 74 TYR A O 1
ATOM 605 N N . ALA A 1 75 ? -5.171 -1.288 -4.839 1.00 96.19 75 ALA A N 1
ATOM 606 C CA . ALA A 1 75 ? -6.522 -0.974 -4.397 1.00 96.19 75 ALA A CA 1
ATOM 607 C C . ALA A 1 75 ? -7.445 -2.163 -4.646 1.00 96.19 75 ALA A C 1
ATOM 609 O O . ALA A 1 75 ? -7.450 -2.718 -5.747 1.00 96.19 75 ALA A O 1
ATOM 610 N N . LEU A 1 76 ? -8.265 -2.519 -3.658 1.00 95.94 76 LEU A N 1
ATOM 611 C CA . LEU A 1 76 ? -9.315 -3.523 -3.815 1.00 95.94 76 LEU A CA 1
ATOM 612 C C . LEU A 1 76 ? -10.671 -2.867 -4.114 1.00 95.94 76 LEU A C 1
ATOM 614 O O . LEU A 1 76 ? -10.950 -1.765 -3.628 1.00 95.94 76 LEU A O 1
ATOM 618 N N . PRO A 1 77 ? -11.560 -3.536 -4.874 1.00 93.88 77 PRO A N 1
ATOM 619 C CA . PRO A 1 77 ? -12.938 -3.085 -5.043 1.00 93.88 77 PRO A CA 1
ATOM 620 C C . PRO A 1 77 ? -13.617 -2.841 -3.694 1.00 93.88 77 PRO A C 1
ATOM 622 O O . PRO A 1 77 ? -13.387 -3.579 -2.746 1.00 93.88 77 PRO A O 1
ATOM 625 N N . LYS A 1 78 ? -14.518 -1.858 -3.593 1.00 92.44 78 LYS A N 1
ATOM 626 C CA . LYS A 1 78 ? -15.234 -1.569 -2.329 1.00 92.44 78 LYS A CA 1
ATOM 627 C C . LYS A 1 78 ? -16.027 -2.760 -1.780 1.00 92.44 78 LYS A C 1
ATOM 629 O O . LYS A 1 78 ? -16.270 -2.845 -0.584 1.00 92.44 78 LYS A O 1
ATOM 634 N N . ASN A 1 79 ? -16.445 -3.658 -2.664 1.00 91.69 79 ASN A N 1
ATOM 635 C CA . ASN A 1 79 ? -17.260 -4.832 -2.381 1.00 91.69 79 ASN A CA 1
ATOM 636 C C . ASN A 1 79 ? -16.472 -6.152 -2.451 1.00 91.69 79 ASN A C 1
ATOM 638 O O . ASN A 1 79 ? -17.105 -7.203 -2.598 1.00 91.69 79 ASN A O 1
ATOM 642 N N . PHE A 1 80 ? -15.134 -6.105 -2.390 1.00 91.81 80 PHE A N 1
ATOM 643 C CA . PHE A 1 80 ? -14.304 -7.309 -2.408 1.00 91.81 80 PHE A CA 1
ATOM 644 C C . PHE A 1 80 ? -14.740 -8.289 -1.308 1.00 91.81 80 PHE A C 1
ATOM 646 O O . PHE A 1 80 ? -15.193 -7.887 -0.234 1.00 91.81 80 PHE A O 1
ATOM 653 N N . LYS A 1 81 ? -14.671 -9.586 -1.611 1.00 90.69 81 LYS A N 1
ATOM 654 C CA . LYS A 1 81 ? -15.107 -10.655 -0.698 1.00 90.69 81 LYS A CA 1
ATOM 655 C C . LYS A 1 81 ? -13.943 -11.370 -0.042 1.00 90.69 81 LYS A C 1
ATOM 657 O O . LYS A 1 81 ? -14.072 -11.832 1.085 1.00 90.69 81 LYS A O 1
ATOM 662 N N . GLU A 1 82 ? -12.821 -11.422 -0.743 1.00 91.75 82 GLU A N 1
ATOM 663 C CA . GLU A 1 82 ? -11.640 -12.166 -0.348 1.00 91.75 82 GLU A CA 1
ATOM 664 C C . GLU A 1 82 ? -10.404 -11.321 -0.640 1.00 91.75 82 GLU A C 1
ATOM 666 O O . GLU A 1 82 ? -10.362 -10.565 -1.615 1.00 91.75 82 GLU A O 1
ATOM 671 N N . TYR A 1 83 ? -9.409 -11.430 0.235 1.00 91.94 83 TYR A N 1
ATOM 672 C CA . TYR A 1 83 ? -8.107 -10.819 0.012 1.00 91.94 83 TYR A CA 1
ATOM 673 C C . TYR A 1 83 ? -7.322 -11.613 -1.042 1.00 91.94 83 TYR A C 1
ATOM 675 O O . TYR A 1 83 ? -7.511 -12.828 -1.135 1.00 91.94 83 TYR A O 1
ATOM 683 N N . PRO A 1 84 ? -6.414 -10.970 -1.801 1.00 93.38 84 PRO A N 1
ATOM 684 C CA . PRO A 1 84 ? -5.533 -11.679 -2.720 1.00 93.38 84 PRO A CA 1
ATOM 685 C C . PRO A 1 84 ? -4.749 -12.781 -1.994 1.00 93.38 84 PRO A C 1
ATOM 687 O O . PRO A 1 84 ? -4.043 -12.515 -1.016 1.00 93.38 84 PRO A O 1
ATOM 690 N N . ALA A 1 85 ? -4.847 -14.015 -2.488 1.00 94.44 85 ALA A N 1
ATOM 691 C CA . ALA A 1 85 ? -3.986 -15.107 -2.054 1.00 94.44 85 ALA A CA 1
ATOM 692 C C . ALA A 1 85 ? -2.613 -14.937 -2.717 1.00 94.44 85 ALA A C 1
ATOM 694 O O . ALA A 1 85 ? -2.460 -15.186 -3.911 1.00 94.44 85 ALA A O 1
ATOM 695 N N . LEU A 1 86 ? -1.633 -14.439 -1.963 1.00 94.38 86 LEU A N 1
ATOM 696 C CA . LEU A 1 86 ? -0.278 -14.225 -2.473 1.00 94.38 86 LEU A CA 1
ATOM 697 C C . LEU A 1 86 ? 0.437 -15.568 -2.737 1.00 94.38 86 LEU A C 1
ATOM 699 O O . LEU A 1 86 ? 0.145 -16.546 -2.045 1.00 94.38 86 LEU A O 1
ATOM 703 N N . PRO A 1 87 ? 1.375 -15.625 -3.702 1.00 94.00 87 PRO A N 1
ATOM 704 C CA . PRO A 1 87 ? 2.029 -16.860 -4.151 1.00 94.00 87 PRO A CA 1
ATOM 705 C C . PRO A 1 87 ? 3.123 -17.341 -3.173 1.00 94.00 87 PRO A C 1
ATOM 707 O O . PRO A 1 87 ? 4.304 -17.387 -3.507 1.00 94.00 87 PRO A O 1
ATOM 710 N N . GLU A 1 88 ? 2.750 -17.659 -1.928 1.00 92.31 88 GLU A N 1
ATOM 711 C CA . GLU A 1 88 ? 3.684 -18.114 -0.878 1.00 92.31 88 GLU A CA 1
ATOM 712 C C . GLU A 1 88 ? 4.325 -19.475 -1.171 1.00 92.31 88 GLU A C 1
ATOM 714 O O . GLU A 1 88 ? 5.419 -19.751 -0.678 1.00 92.31 88 GLU A O 1
ATOM 719 N N . ALA A 1 89 ? 3.657 -20.332 -1.947 1.00 93.00 89 ALA A N 1
ATOM 720 C CA . ALA A 1 89 ? 4.172 -21.656 -2.286 1.00 93.00 89 ALA A CA 1
ATOM 721 C C . ALA A 1 89 ? 5.327 -21.571 -3.297 1.00 93.00 89 ALA A C 1
ATOM 723 O O . ALA A 1 89 ? 6.310 -22.300 -3.177 1.00 93.00 89 ALA A O 1
ATOM 724 N N . GLU A 1 90 ? 5.209 -20.670 -4.272 1.00 94.88 90 GLU A N 1
ATOM 725 C CA . GLU A 1 90 ? 6.203 -20.412 -5.311 1.00 94.88 90 GLU A CA 1
ATOM 726 C C . GLU A 1 90 ? 7.316 -19.487 -4.811 1.00 94.88 90 GLU A C 1
ATOM 728 O O . GLU A 1 90 ? 8.490 -19.713 -5.104 1.00 94.88 90 GLU A O 1
ATOM 733 N N . HIS A 1 91 ? 6.950 -18.476 -4.016 1.00 95.31 91 HIS A N 1
ATOM 734 C CA . HIS A 1 91 ? 7.858 -17.453 -3.497 1.00 95.31 91 HIS A CA 1
ATOM 735 C C . HIS A 1 91 ? 7.725 -17.350 -1.972 1.00 95.31 91 HIS A C 1
ATOM 737 O O . HIS A 1 91 ? 7.028 -16.463 -1.468 1.00 95.31 91 HIS A O 1
ATOM 743 N N . PRO A 1 92 ? 8.385 -18.238 -1.205 1.00 94.69 92 PRO A N 1
ATOM 744 C CA . PRO A 1 92 ? 8.281 -18.242 0.247 1.00 94.69 92 PRO A CA 1
ATOM 745 C C . PRO A 1 92 ? 8.718 -16.910 0.858 1.00 94.69 92 PRO A C 1
ATOM 747 O O . PRO A 1 92 ? 9.876 -16.493 0.766 1.00 94.69 92 PRO A O 1
ATOM 750 N N . MET A 1 93 ? 7.773 -16.243 1.514 1.00 95.50 93 MET A N 1
ATOM 751 C CA . MET A 1 93 ? 8.012 -14.977 2.193 1.00 95.50 93 MET A CA 1
ATOM 752 C C . MET A 1 93 ? 8.517 -15.230 3.610 1.00 95.50 93 MET A C 1
ATOM 754 O O . MET A 1 93 ? 7.865 -15.884 4.420 1.00 95.50 93 MET A O 1
ATOM 758 N N . ARG A 1 94 ? 9.662 -14.641 3.951 1.00 96.19 94 ARG A N 1
ATOM 759 C CA . ARG A 1 94 ? 10.198 -14.656 5.315 1.00 96.19 94 ARG A CA 1
ATOM 760 C C . ARG A 1 94 ? 9.325 -13.833 6.262 1.00 96.19 94 ARG A C 1
ATOM 762 O O . ARG A 1 94 ? 9.150 -14.194 7.425 1.00 96.19 94 ARG A O 1
ATOM 769 N N . LYS A 1 95 ? 8.843 -12.677 5.797 1.00 96.00 95 LYS A N 1
ATOM 770 C CA . LYS A 1 95 ? 7.942 -11.782 6.537 1.00 96.00 95 LYS A CA 1
ATOM 771 C C . LYS A 1 95 ? 7.023 -11.045 5.570 1.00 96.00 95 LYS A C 1
ATOM 773 O O . LYS A 1 95 ? 7.402 -10.781 4.436 1.00 96.00 95 LYS A O 1
ATOM 778 N N . ARG A 1 96 ? 5.856 -10.647 6.073 1.00 95.00 96 ARG A N 1
ATOM 779 C CA . ARG A 1 96 ? 4.853 -9.859 5.354 1.00 95.00 96 ARG A CA 1
ATOM 780 C C . ARG A 1 96 ? 4.346 -8.748 6.263 1.00 95.00 96 ARG A C 1
ATOM 782 O O . ARG A 1 96 ? 3.862 -9.031 7.360 1.00 95.00 96 ARG A O 1
ATOM 789 N N . TRP A 1 97 ? 4.512 -7.495 5.856 1.00 95.00 97 TRP A N 1
ATOM 790 C CA . TRP A 1 97 ? 4.054 -6.324 6.603 1.00 95.00 97 TRP A CA 1
ATOM 791 C C . TRP A 1 97 ? 2.924 -5.664 5.823 1.00 95.00 97 TRP A C 1
ATOM 793 O O . TRP A 1 97 ? 3.093 -5.318 4.660 1.00 95.00 97 TRP A O 1
ATOM 803 N N . VAL A 1 98 ? 1.765 -5.505 6.460 1.00 93.44 98 VAL A N 1
ATOM 804 C CA . VAL A 1 98 ? 0.571 -4.949 5.816 1.00 93.44 98 VAL A CA 1
ATOM 805 C C . VAL A 1 98 ? 0.153 -3.685 6.545 1.00 93.44 98 VAL A C 1
ATOM 807 O O . VAL A 1 98 ? -0.098 -3.704 7.752 1.00 93.44 98 VAL A O 1
ATOM 810 N N . TYR A 1 99 ? 0.045 -2.592 5.802 1.00 93.56 99 TYR A N 1
ATOM 811 C CA . TYR A 1 99 ? -0.521 -1.334 6.268 1.00 93.56 99 TYR A CA 1
ATOM 812 C C . TYR A 1 99 ? -1.354 -0.714 5.149 1.00 93.56 99 TYR A C 1
ATOM 814 O O . TYR A 1 99 ? -1.181 -1.016 3.978 1.00 93.56 99 TYR A O 1
ATOM 822 N N . SER A 1 100 ? -2.348 0.096 5.493 1.00 92.06 100 SER A N 1
ATOM 823 C CA . SER A 1 100 ? -3.397 0.456 4.537 1.00 92.06 100 SER A CA 1
ATOM 824 C C . SER A 1 100 ? -3.915 1.863 4.789 1.00 92.06 100 SER A C 1
ATOM 826 O O . SER A 1 100 ? -3.788 2.401 5.895 1.00 92.06 100 SER A O 1
ATOM 828 N N . HIS A 1 101 ? -4.506 2.448 3.751 1.00 92.25 101 HIS A N 1
ATOM 829 C CA . HIS A 1 101 ? -5.506 3.500 3.886 1.00 92.25 101 HIS A CA 1
ATOM 830 C C . HIS A 1 101 ? -6.876 2.828 3.946 1.00 92.25 101 HIS A C 1
ATOM 832 O O . HIS A 1 101 ? -7.545 2.646 2.927 1.00 92.25 101 HIS A O 1
ATOM 838 N N . PHE A 1 102 ? -7.262 2.412 5.154 1.00 89.44 102 PHE A N 1
ATOM 839 C CA . PHE A 1 102 ? -8.377 1.489 5.384 1.00 89.44 102 PHE A CA 1
ATOM 840 C C . PHE A 1 102 ? -9.685 1.934 4.709 1.00 89.44 102 PHE A C 1
ATOM 842 O O . PHE A 1 102 ? -10.307 1.153 3.999 1.00 89.44 102 PHE A O 1
ATOM 849 N N . GLY A 1 103 ? -10.070 3.207 4.851 1.00 86.62 103 GLY A N 1
ATOM 850 C CA . GLY A 1 103 ? -11.307 3.737 4.257 1.00 86.62 103 GLY A CA 1
ATOM 851 C C . GLY A 1 103 ? -11.305 3.824 2.723 1.00 86.62 103 GLY A C 1
ATOM 852 O O . GLY A 1 103 ? -12.368 3.925 2.113 1.00 86.62 103 GLY A O 1
ATOM 853 N N . CYS A 1 104 ? -10.128 3.770 2.095 1.00 90.94 104 CYS A N 1
ATOM 854 C CA . CYS A 1 104 ? -9.962 3.852 0.644 1.00 90.94 104 CYS A CA 1
ATOM 855 C C . CYS A 1 104 ? -9.794 2.475 -0.019 1.00 90.94 104 CYS A C 1
ATOM 857 O O . CYS A 1 104 ? -9.696 2.418 -1.243 1.00 90.94 104 CYS A O 1
ATOM 859 N N . ASN A 1 105 ? -9.744 1.385 0.758 1.00 93.62 105 ASN A N 1
ATOM 860 C CA . ASN A 1 105 ? -9.360 0.044 0.298 1.00 93.62 105 ASN A CA 1
ATOM 861 C C . ASN A 1 105 ? -8.008 0.018 -0.443 1.00 93.62 105 ASN A C 1
ATOM 863 O O . ASN A 1 105 ? -7.832 -0.766 -1.376 1.00 93.62 105 ASN A O 1
ATOM 867 N N . VAL A 1 106 ? -7.062 0.875 -0.040 1.00 95.00 106 VAL A N 1
ATOM 868 C CA . VAL A 1 106 ? -5.689 0.899 -0.574 1.00 95.00 106 VAL A CA 1
ATOM 869 C C . VAL A 1 106 ? -4.761 0.200 0.404 1.00 95.00 106 VAL A C 1
ATOM 871 O O . VAL A 1 106 ? -4.761 0.520 1.594 1.00 95.00 106 VAL A O 1
ATOM 874 N N . TYR A 1 107 ? -3.975 -0.745 -0.088 1.00 94.44 107 TYR A N 1
ATOM 875 C CA . TYR A 1 107 ? -3.109 -1.620 0.686 1.00 94.44 107 TYR A CA 1
ATOM 876 C C . TYR A 1 107 ? -1.663 -1.460 0.239 1.00 94.44 107 TYR A C 1
ATOM 878 O O . TYR A 1 107 ? -1.358 -1.501 -0.951 1.00 94.44 107 TYR A O 1
ATOM 886 N N . HIS A 1 108 ? -0.796 -1.336 1.236 1.00 95.12 108 HIS A N 1
ATOM 887 C CA . HIS A 1 108 ? 0.647 -1.415 1.116 1.00 95.12 108 HIS A CA 1
ATOM 888 C C . HIS A 1 108 ? 1.094 -2.722 1.743 1.00 95.12 108 HIS A C 1
ATOM 890 O O . HIS A 1 108 ? 0.895 -2.957 2.941 1.00 95.12 108 HIS A O 1
ATOM 896 N N . GLU A 1 109 ? 1.669 -3.578 0.915 1.00 94.50 109 GLU A N 1
ATOM 897 C CA . GLU A 1 109 ? 2.183 -4.869 1.328 1.00 94.50 109 GLU A CA 1
ATOM 898 C C . GLU A 1 109 ? 3.672 -4.971 1.048 1.00 94.50 109 GLU A C 1
ATOM 900 O O . GLU A 1 109 ? 4.119 -4.984 -0.096 1.00 94.50 109 GLU A O 1
ATOM 905 N N . ASP A 1 110 ? 4.422 -5.056 2.136 1.00 96.88 110 ASP A N 1
ATOM 906 C CA . ASP A 1 110 ? 5.869 -5.120 2.171 1.00 96.88 110 ASP A CA 1
ATOM 907 C C . ASP A 1 110 ? 6.284 -6.575 2.436 1.00 96.88 110 ASP A C 1
ATOM 909 O O . ASP A 1 110 ? 6.127 -7.113 3.540 1.00 96.88 110 ASP A O 1
ATOM 913 N N . LEU A 1 111 ? 6.770 -7.237 1.389 1.00 97.19 111 LEU A N 1
ATOM 914 C CA . LEU A 1 111 ? 7.091 -8.661 1.355 1.00 97.19 111 LEU A CA 1
ATOM 915 C C . LEU A 1 111 ? 8.609 -8.843 1.472 1.00 97.19 111 LEU A C 1
ATOM 917 O O . LEU A 1 111 ? 9.372 -8.288 0.682 1.00 97.19 111 LEU A O 1
ATOM 921 N N . VAL A 1 112 ? 9.057 -9.606 2.469 1.00 97.69 112 VAL A N 1
ATOM 922 C CA . VAL A 1 112 ? 10.476 -9.908 2.707 1.00 97.69 112 VAL A CA 1
ATOM 923 C C . VAL A 1 112 ? 10.780 -11.318 2.223 1.00 97.69 112 VAL A C 1
ATOM 925 O O . VAL A 1 112 ? 10.132 -12.267 2.659 1.00 97.69 112 VAL A O 1
ATOM 928 N N . PHE A 1 113 ? 11.824 -11.465 1.420 1.00 97.81 113 PHE A N 1
ATOM 929 C CA . PHE A 1 113 ? 12.299 -12.730 0.873 1.00 97.81 113 PHE A CA 1
ATOM 930 C C . PHE A 1 113 ? 13.740 -13.022 1.303 1.00 97.81 113 PHE A C 1
ATOM 932 O O . PHE A 1 113 ? 14.523 -12.111 1.594 1.00 97.81 113 PHE A O 1
ATOM 939 N N . GLU A 1 114 ? 14.089 -14.308 1.334 1.00 97.31 114 GLU A N 1
ATOM 940 C CA . GLU A 1 114 ? 15.483 -14.742 1.467 1.00 97.31 114 GLU A CA 1
ATOM 941 C C . GLU A 1 114 ? 16.297 -14.379 0.211 1.00 97.31 114 GLU A C 1
ATOM 943 O O . GLU A 1 114 ? 15.724 -14.227 -0.875 1.00 97.31 114 GLU A O 1
ATOM 948 N N . PRO A 1 115 ? 17.634 -14.270 0.322 1.00 95.88 115 PRO A N 1
ATOM 949 C CA . PRO A 1 115 ? 18.499 -14.127 -0.841 1.00 95.88 115 PRO A CA 1
ATOM 950 C C . PRO A 1 115 ? 18.307 -15.271 -1.843 1.00 95.88 115 PRO A C 1
ATOM 952 O O . PRO A 1 115 ? 18.277 -16.441 -1.463 1.00 95.88 115 PRO A O 1
ATOM 955 N N . GLY A 1 116 ? 18.231 -14.932 -3.129 1.00 93.69 116 GLY A N 1
ATOM 956 C CA . GLY A 1 116 ? 18.106 -15.893 -4.230 1.00 93.69 116 GLY A CA 1
ATOM 957 C C . GLY A 1 116 ? 16.680 -16.095 -4.746 1.00 93.69 116 GLY A C 1
ATOM 958 O O . GLY A 1 116 ? 16.512 -16.747 -5.773 1.00 93.69 116 GLY A O 1
ATOM 959 N N . VAL A 1 117 ? 15.667 -15.512 -4.096 1.00 95.50 117 VAL A N 1
ATOM 960 C CA . VAL A 1 117 ? 14.316 -15.425 -4.671 1.00 95.50 117 VAL A CA 1
ATOM 961 C C . VAL A 1 117 ? 14.314 -14.395 -5.801 1.00 95.50 117 VAL A C 1
ATOM 963 O O . VAL A 1 117 ? 14.792 -13.269 -5.632 1.00 95.50 117 VAL A O 1
ATOM 966 N N . ASP A 1 118 ? 13.752 -14.761 -6.952 1.00 95.12 118 ASP A N 1
ATOM 967 C CA . ASP A 1 118 ? 13.536 -13.827 -8.056 1.00 95.12 118 ASP A CA 1
ATOM 968 C C . ASP A 1 118 ? 12.342 -12.913 -7.736 1.00 95.12 118 ASP A C 1
ATOM 970 O O . ASP A 1 118 ? 11.175 -13.248 -7.951 1.00 95.12 118 ASP A O 1
ATOM 974 N N . VAL A 1 119 ? 12.647 -11.743 -7.174 1.00 94.25 119 VAL A N 1
ATOM 975 C CA . VAL A 1 119 ? 11.634 -10.765 -6.753 1.00 94.25 119 VAL A CA 1
ATOM 976 C C . VAL A 1 119 ? 10.889 -10.125 -7.919 1.00 94.25 119 VAL A C 1
ATOM 978 O O . VAL A 1 119 ? 9.770 -9.652 -7.721 1.00 94.25 119 VAL A O 1
ATOM 981 N N . ASP A 1 120 ? 11.468 -10.115 -9.120 1.00 91.25 120 ASP A N 1
ATOM 982 C CA . ASP A 1 120 ? 10.798 -9.572 -10.299 1.00 91.25 120 ASP A CA 1
ATOM 983 C C . ASP A 1 120 ? 9.698 -10.527 -10.770 1.00 91.25 120 ASP A C 1
ATOM 985 O O . ASP A 1 120 ? 8.587 -10.082 -11.077 1.00 91.25 120 ASP A O 1
ATOM 989 N N . VAL A 1 121 ? 9.963 -11.838 -10.744 1.00 94.44 121 VAL A N 1
ATOM 990 C CA . VAL A 1 121 ? 8.940 -12.866 -10.993 1.00 94.44 121 VAL A CA 1
ATOM 991 C C . VAL A 1 121 ? 7.882 -12.849 -9.889 1.00 94.44 121 VAL A C 1
ATOM 993 O O . VAL A 1 121 ? 6.693 -12.743 -10.194 1.00 94.44 121 VAL A O 1
ATOM 996 N N . ALA A 1 122 ? 8.293 -12.830 -8.615 1.00 95.69 122 ALA A N 1
ATOM 997 C CA . ALA A 1 122 ? 7.363 -12.762 -7.485 1.00 95.69 122 ALA A CA 1
ATOM 998 C C . ALA A 1 122 ? 6.424 -11.547 -7.578 1.00 95.69 122 ALA A C 1
ATOM 1000 O O . ALA A 1 122 ? 5.223 -11.656 -7.330 1.00 95.69 122 ALA A O 1
ATOM 1001 N N . LYS A 1 123 ? 6.943 -10.385 -7.998 1.00 93.75 123 LYS A N 1
ATOM 1002 C CA . LYS A 1 123 ? 6.148 -9.169 -8.215 1.00 93.75 123 LYS A CA 1
ATOM 1003 C C . LYS A 1 123 ? 5.069 -9.355 -9.275 1.00 93.75 123 LYS A C 1
ATOM 1005 O O . LYS A 1 123 ? 3.953 -8.860 -9.100 1.00 93.75 123 LYS A O 1
ATOM 1010 N N . VAL A 1 124 ? 5.389 -10.027 -10.378 1.00 92.88 124 VAL A N 1
ATOM 1011 C CA . VAL A 1 124 ? 4.423 -10.306 -11.448 1.00 92.88 124 VAL A CA 1
ATOM 1012 C C . VAL A 1 124 ? 3.335 -11.261 -10.959 1.00 92.88 124 VAL A C 1
ATOM 1014 O O . VAL A 1 124 ? 2.157 -11.000 -11.200 1.00 92.88 124 VAL A O 1
ATOM 1017 N N . ASP A 1 125 ? 3.697 -12.302 -10.215 1.00 95.75 125 ASP A N 1
ATOM 1018 C CA . ASP A 1 125 ? 2.725 -13.265 -9.690 1.00 95.75 125 ASP A CA 1
ATOM 1019 C C . ASP A 1 125 ? 1.807 -12.629 -8.637 1.00 95.75 125 ASP A C 1
ATOM 1021 O O . ASP A 1 125 ? 0.586 -12.759 -8.719 1.00 95.75 125 ASP A O 1
ATOM 1025 N N . VAL A 1 126 ? 2.359 -11.823 -7.722 1.00 95.62 126 VAL A N 1
ATOM 1026 C CA . VAL A 1 126 ? 1.568 -11.020 -6.772 1.00 95.62 126 VAL A CA 1
ATOM 1027 C C . VAL A 1 126 ? 0.593 -10.099 -7.510 1.00 95.62 126 VAL A C 1
ATOM 1029 O O . VAL A 1 126 ? -0.582 -10.018 -7.143 1.00 95.62 126 VAL A O 1
ATOM 1032 N N . LYS A 1 127 ? 1.048 -9.428 -8.578 1.00 93.50 127 LYS A N 1
ATOM 1033 C CA . LYS A 1 127 ? 0.187 -8.580 -9.411 1.00 93.50 127 LYS A CA 1
ATOM 1034 C C . LYS A 1 127 ? -0.991 -9.379 -9.974 1.00 93.50 127 LYS A C 1
ATOM 1036 O O . LYS A 1 127 ? -2.123 -8.906 -9.896 1.00 93.50 127 LYS A O 1
ATOM 1041 N N . HIS A 1 128 ? -0.746 -10.579 -10.501 1.00 94.44 128 HIS A N 1
ATOM 1042 C CA . HIS A 1 128 ? -1.807 -11.438 -11.027 1.00 94.44 128 HIS A CA 1
ATOM 1043 C C . HIS A 1 128 ? -2.797 -11.873 -9.943 1.00 94.44 128 HIS A C 1
ATOM 1045 O O . HIS A 1 128 ? -4.001 -11.832 -10.188 1.00 94.44 128 HIS A O 1
ATOM 1051 N N . CYS A 1 129 ? -2.330 -12.215 -8.739 1.00 95.81 129 CYS A N 1
ATOM 1052 C CA . CYS A 1 129 ? -3.209 -12.555 -7.617 1.00 95.81 129 CYS A CA 1
ATOM 1053 C C . CYS A 1 129 ? -4.133 -11.390 -7.232 1.00 95.81 129 CYS A C 1
ATOM 1055 O O . CYS A 1 129 ? -5.322 -11.586 -6.980 1.00 95.81 129 CYS A O 1
ATOM 1057 N N . VAL A 1 130 ? -3.605 -10.164 -7.218 1.00 95.88 130 VAL A N 1
ATOM 1058 C CA . VAL A 1 130 ? -4.395 -8.958 -6.935 1.00 95.88 130 VAL A CA 1
ATOM 1059 C C . VAL A 1 130 ? -5.402 -8.681 -8.054 1.00 95.88 130 VAL A C 1
ATOM 1061 O O . VAL A 1 130 ? -6.572 -8.419 -7.778 1.00 95.88 130 VAL A O 1
ATOM 1064 N N . GLU A 1 131 ? -4.983 -8.764 -9.318 1.00 93.69 131 GLU A N 1
ATOM 1065 C CA . GLU A 1 131 ? -5.872 -8.559 -10.469 1.00 93.69 131 GLU A CA 1
ATOM 1066 C C . GLU A 1 131 ? -6.969 -9.633 -10.551 1.00 93.69 131 GLU A C 1
ATOM 1068 O O . GLU A 1 131 ? -8.099 -9.322 -10.930 1.00 93.69 131 GLU A O 1
ATOM 1073 N N . HIS A 1 132 ? -6.680 -10.870 -10.131 1.00 94.69 132 HIS A N 1
ATOM 1074 C CA . HIS A 1 132 ? -7.641 -11.975 -10.091 1.00 94.69 132 HIS A CA 1
ATOM 1075 C C . HIS A 1 132 ? -8.850 -11.672 -9.196 1.00 94.69 132 HIS A C 1
ATOM 1077 O O . HIS A 1 132 ? -9.984 -11.973 -9.568 1.00 94.69 132 HIS A O 1
ATOM 1083 N N . VAL A 1 133 ? -8.633 -11.009 -8.056 1.00 94.75 133 VAL A N 1
ATOM 1084 C CA . VAL A 1 133 ? -9.717 -10.581 -7.151 1.00 94.75 133 VAL A CA 1
ATOM 1085 C C . VAL A 1 133 ? -10.312 -9.213 -7.526 1.00 94.75 133 VAL A C 1
ATOM 1087 O O . VAL A 1 133 ? -11.073 -8.619 -6.760 1.00 94.75 133 VAL A O 1
ATOM 1090 N N . GLY A 1 134 ? -9.981 -8.692 -8.713 1.00 93.50 134 GLY A N 1
ATOM 1091 C CA . GLY A 1 134 ? -10.464 -7.408 -9.225 1.00 93.50 134 GLY A CA 1
ATOM 1092 C C . GLY A 1 134 ? -9.726 -6.185 -8.674 1.00 93.50 134 GLY A C 1
ATOM 1093 O O . GLY A 1 134 ? -10.193 -5.057 -8.857 1.00 93.50 134 GLY A O 1
ATOM 1094 N N . GLY A 1 135 ? -8.597 -6.389 -7.995 1.00 93.69 135 GLY A N 1
ATOM 1095 C CA . GLY A 1 135 ? -7.733 -5.313 -7.530 1.00 93.69 135 GLY A CA 1
ATOM 1096 C C . GLY A 1 135 ? -7.031 -4.583 -8.676 1.00 93.69 135 GLY A C 1
ATOM 1097 O O . GLY A 1 135 ? -6.925 -5.081 -9.798 1.00 93.69 135 GLY A O 1
ATOM 1098 N N . LYS A 1 136 ? -6.549 -3.372 -8.396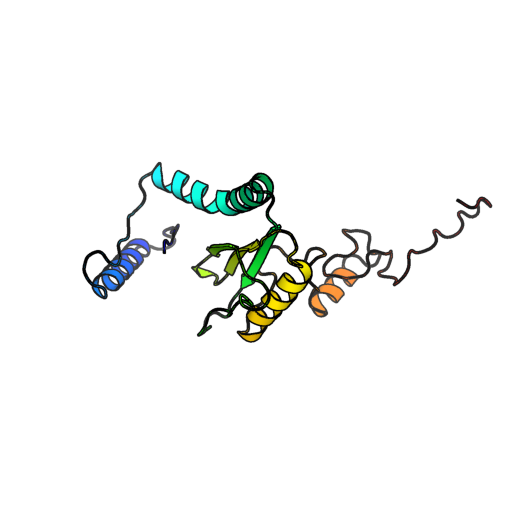 1.00 91.06 136 LYS A N 1
ATOM 1099 C CA . LYS A 1 136 ? -5.803 -2.540 -9.349 1.00 91.06 136 LYS A CA 1
ATOM 1100 C C . LYS A 1 136 ? -4.469 -2.114 -8.765 1.00 91.06 136 LYS A C 1
ATOM 1102 O O . LYS A 1 136 ? -4.408 -1.722 -7.602 1.00 91.06 136 LYS A O 1
ATOM 1107 N N . LEU A 1 137 ? -3.437 -2.134 -9.605 1.00 87.94 137 LEU A N 1
ATOM 1108 C CA . LEU A 1 137 ? -2.104 -1.636 -9.286 1.00 87.94 137 LEU A CA 1
ATOM 1109 C C . LEU A 1 137 ? -1.620 -0.668 -10.372 1.00 87.94 137 LEU A C 1
ATOM 1111 O O . LEU A 1 137 ? -1.916 -0.892 -11.551 1.00 87.94 137 LEU A O 1
ATOM 1115 N N . PRO A 1 138 ? -0.807 0.334 -10.014 1.00 84.06 138 PRO A N 1
ATOM 1116 C CA . PRO A 1 138 ? -0.597 0.835 -8.651 1.00 84.06 138 PRO A CA 1
ATOM 1117 C C . PRO A 1 138 ? -1.812 1.652 -8.186 1.00 84.06 138 PRO A C 1
ATOM 1119 O O . PRO A 1 138 ? -2.559 2.168 -9.022 1.00 84.06 138 PRO A O 1
ATOM 1122 N N . ALA A 1 139 ? -2.034 1.768 -6.876 1.00 79.94 139 ALA A N 1
ATOM 1123 C CA . ALA A 1 139 ? -3.179 2.517 -6.357 1.00 79.94 139 ALA A CA 1
ATOM 1124 C C . ALA A 1 139 ? -2.889 4.014 -6.231 1.00 79.94 139 ALA A C 1
ATOM 1126 O O . ALA A 1 139 ? -3.662 4.826 -6.741 1.00 79.94 139 ALA A O 1
ATOM 1127 N N . GLU A 1 140 ? -1.777 4.379 -5.588 1.00 78.81 140 GLU A N 1
ATOM 1128 C CA . GLU A 1 140 ? -1.437 5.771 -5.273 1.00 78.81 140 GLU A CA 1
ATOM 1129 C C . GLU A 1 140 ? -0.026 6.179 -5.698 1.00 78.81 140 GLU A C 1
ATOM 1131 O O . GLU A 1 140 ? 0.191 7.334 -6.061 1.00 78.81 140 GLU A O 1
ATOM 1136 N N . HIS A 1 141 ? 0.925 5.242 -5.745 1.00 75.94 141 HIS A N 1
ATOM 1137 C CA . HIS A 1 141 ? 2.322 5.559 -6.066 1.00 75.94 141 HIS A CA 1
ATOM 1138 C C . HIS A 1 141 ? 2.569 5.852 -7.557 1.00 75.94 141 HIS A C 1
ATOM 1140 O O . HIS A 1 141 ? 3.657 6.277 -7.949 1.00 75.94 141 HIS A O 1
ATOM 1146 N N . GLY A 1 142 ? 1.545 5.680 -8.400 1.00 78.56 142 GLY A N 1
ATOM 1147 C CA . GLY A 1 142 ? 1.631 5.914 -9.837 1.00 78.56 142 GLY A CA 1
ATOM 1148 C C . GLY A 1 142 ? 2.481 4.866 -10.560 1.00 78.56 142 GLY A C 1
ATOM 1149 O O . GLY A 1 142 ? 3.120 4.008 -9.963 1.00 78.56 142 GLY A O 1
ATOM 1150 N N . HIS A 1 143 ? 2.454 4.895 -11.892 1.00 81.00 143 HIS A N 1
ATOM 1151 C CA . HIS A 1 143 ? 2.985 3.788 -12.694 1.00 81.00 143 HIS A CA 1
ATOM 1152 C C . HIS A 1 143 ? 4.517 3.665 -12.669 1.00 81.00 143 HIS A C 1
ATOM 1154 O O . HIS A 1 143 ? 5.035 2.574 -12.912 1.00 81.00 143 HIS A O 1
ATOM 1160 N N . GLY A 1 144 ? 5.237 4.762 -12.393 1.00 83.56 144 GLY A N 1
ATOM 1161 C CA . GLY A 1 144 ? 6.701 4.804 -12.487 1.00 83.56 144 GLY A CA 1
ATOM 1162 C C . GLY A 1 144 ? 7.188 4.243 -13.826 1.00 83.56 144 GLY A C 1
ATOM 1163 O O . GLY A 1 144 ? 6.502 4.375 -14.832 1.00 83.56 144 GLY A O 1
ATOM 1164 N N . THR A 1 145 ? 8.333 3.569 -13.851 1.00 81.06 145 THR A N 1
ATOM 1165 C CA . THR A 1 145 ? 8.743 2.691 -14.969 1.00 81.06 145 THR A CA 1
ATOM 1166 C C . THR A 1 145 ? 8.357 1.228 -14.723 1.00 81.06 145 THR A C 1
ATOM 1168 O O . THR A 1 145 ? 8.492 0.374 -15.599 1.00 81.06 145 THR A O 1
ATOM 1171 N N . GLU A 1 146 ? 7.860 0.925 -13.526 1.00 75.88 146 GLU A N 1
ATOM 1172 C CA . GLU A 1 146 ? 7.677 -0.437 -13.039 1.00 75.88 146 GLU A CA 1
ATOM 1173 C C . GLU A 1 146 ? 6.384 -1.073 -13.547 1.00 75.88 146 GLU A C 1
ATOM 1175 O O . GLU A 1 146 ? 6.376 -2.253 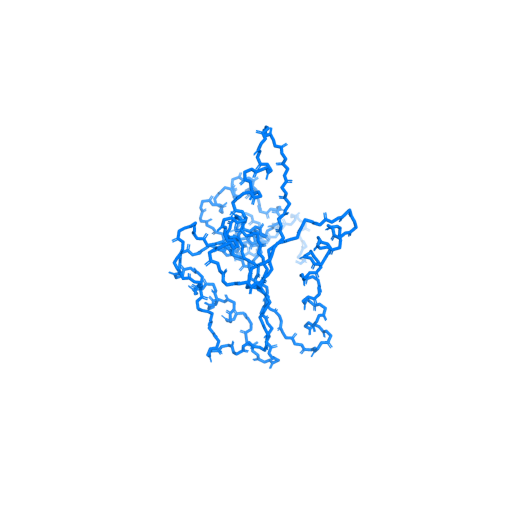-13.917 1.00 75.88 146 GLU A O 1
ATOM 1180 N N . TYR A 1 147 ? 5.305 -0.291 -13.614 1.00 79.62 147 TYR A N 1
ATOM 1181 C CA . TYR A 1 147 ? 3.979 -0.753 -14.005 1.00 79.62 147 TYR A CA 1
ATOM 1182 C C . TYR A 1 147 ? 3.624 -0.277 -15.405 1.00 79.62 147 TYR A C 1
ATOM 1184 O O . TYR A 1 147 ? 3.857 0.869 -15.777 1.00 79.62 147 TYR A O 1
ATOM 1192 N N . LYS A 1 148 ? 3.009 -1.159 -16.196 1.00 85.12 148 LYS A N 1
ATOM 1193 C CA . LYS A 1 148 ? 2.472 -0.778 -17.502 1.00 85.12 148 LYS A CA 1
ATOM 1194 C C . LYS A 1 148 ? 1.227 0.082 -17.303 1.00 85.12 148 LYS A C 1
ATOM 1196 O O . LYS A 1 148 ? 0.259 -0.383 -16.709 1.00 85.12 148 LYS A O 1
ATOM 1201 N N . ALA A 1 149 ? 1.234 1.302 -17.830 1.00 87.62 149 ALA A N 1
ATOM 1202 C CA . ALA A 1 149 ? 0.071 2.176 -17.751 1.00 87.62 149 ALA A CA 1
ATOM 1203 C C . ALA A 1 149 ? -1.058 1.723 -18.696 1.00 87.62 149 ALA A C 1
ATOM 1205 O O . ALA A 1 149 ? -0.770 1.183 -19.771 1.00 87.62 149 ALA A O 1
ATOM 1206 N N . PRO A 1 150 ? -2.334 1.968 -18.349 1.00 88.00 150 PRO A N 1
ATOM 1207 C CA . PRO A 1 150 ? -3.464 1.805 -19.259 1.00 88.00 150 PRO A CA 1
ATOM 1208 C C . PRO A 1 150 ? -3.281 2.573 -20.578 1.00 88.00 150 PRO A C 1
ATOM 1210 O O . PRO A 1 150 ? -2.618 3.612 -20.618 1.00 88.00 150 PRO A O 1
ATOM 1213 N N . LYS A 1 151 ? -3.863 2.067 -21.674 1.00 91.62 151 LYS A N 1
ATOM 1214 C CA . LYS A 1 151 ? -3.681 2.647 -23.020 1.00 91.62 151 LYS A CA 1
ATOM 1215 C C . LYS A 1 151 ? -4.135 4.107 -23.097 1.00 91.62 151 LYS A C 1
ATOM 1217 O O . LYS A 1 151 ? -3.405 4.940 -23.620 1.00 91.62 151 LYS A O 1
ATOM 1222 N N . ASP A 1 152 ? -5.290 4.419 -22.524 1.00 93.38 152 ASP A N 1
ATOM 1223 C CA . ASP A 1 152 ? -5.858 5.768 -22.458 1.00 93.38 152 ASP A CA 1
ATOM 1224 C C . ASP A 1 152 ? -4.949 6.745 -21.692 1.00 93.38 152 ASP A C 1
ATOM 1226 O O . ASP A 1 152 ? -4.767 7.897 -22.099 1.00 93.38 152 ASP A O 1
ATOM 1230 N N . VAL A 1 153 ? -4.312 6.270 -20.616 1.00 91.50 153 VAL A N 1
ATOM 1231 C CA . VAL A 1 153 ? -3.330 7.040 -19.843 1.00 91.50 153 VAL A CA 1
ATOM 1232 C C . VAL A 1 153 ? -2.083 7.319 -20.681 1.00 91.50 153 VAL A C 1
ATOM 1234 O O . VAL A 1 153 ? -1.648 8.470 -20.749 1.00 91.50 153 VAL A O 1
ATOM 1237 N N . GLN A 1 154 ? -1.546 6.305 -21.368 1.00 93.88 154 GLN A N 1
ATOM 1238 C CA . GLN A 1 154 ? -0.395 6.476 -22.259 1.00 93.88 154 GLN A CA 1
ATOM 1239 C C . GLN A 1 154 ? -0.700 7.450 -23.403 1.00 93.88 154 GLN A C 1
ATOM 1241 O O . GLN A 1 154 ? 0.103 8.331 -23.695 1.00 93.88 154 GLN A O 1
ATOM 1246 N N . GLU A 1 155 ? -1.867 7.337 -24.039 1.00 95.00 155 GLU A N 1
ATOM 1247 C CA . GLU A 1 155 ? -2.300 8.247 -25.104 1.00 95.00 155 GLU A CA 1
ATOM 1248 C C . GLU A 1 155 ? -2.428 9.688 -24.611 1.00 95.00 155 GLU A C 1
ATOM 1250 O O . GLU A 1 155 ? -2.037 10.625 -25.309 1.00 95.00 155 GLU A O 1
ATOM 1255 N N . ARG A 1 156 ? -2.945 9.886 -23.393 1.00 95.75 156 ARG A N 1
ATOM 1256 C CA . ARG A 1 156 ? -3.002 11.211 -22.773 1.00 95.75 156 ARG A CA 1
ATOM 1257 C C . ARG A 1 156 ? -1.606 11.779 -22.531 1.00 95.75 156 ARG A C 1
ATOM 1259 O O . ARG A 1 156 ? -1.393 12.946 -22.844 1.00 95.75 156 ARG A O 1
ATOM 1266 N N . TRP A 1 157 ? -0.663 10.985 -22.022 1.00 95.31 157 TRP A N 1
ATOM 1267 C CA . TRP A 1 157 ? 0.726 11.429 -21.848 1.00 95.31 157 TRP A CA 1
ATOM 1268 C C . TRP A 1 157 ? 1.379 11.806 -23.177 1.00 95.31 157 TRP A C 1
ATOM 1270 O O . TRP A 1 157 ? 1.926 12.898 -23.272 1.00 95.31 157 TRP A O 1
ATOM 1280 N N . LYS A 1 158 ? 1.204 10.993 -24.227 1.00 95.00 158 LYS A N 1
ATOM 1281 C CA . LYS A 1 158 ? 1.711 11.291 -25.578 1.00 95.00 158 LYS A CA 1
ATOM 1282 C C . LYS A 1 158 ? 1.172 12.605 -26.148 1.00 95.00 158 LYS A C 1
ATOM 1284 O O . LYS A 1 158 ? 1.882 13.287 -26.875 1.00 95.00 158 LYS A O 1
ATOM 1289 N N . ARG A 1 159 ? -0.076 12.976 -25.833 1.00 96.56 159 ARG A N 1
ATOM 1290 C CA . ARG A 1 159 ? -0.638 14.279 -26.235 1.00 96.56 159 ARG A CA 1
ATOM 1291 C C . ARG A 1 159 ? -0.034 15.455 -25.466 1.00 96.56 159 ARG A C 1
ATOM 1293 O O . ARG A 1 159 ? 0.056 16.539 -26.027 1.00 96.56 159 ARG A O 1
ATOM 1300 N N . MET A 1 160 ? 0.334 15.258 -24.200 1.00 96.62 160 MET A N 1
ATOM 1301 C CA . MET A 1 160 ? 0.919 16.310 -23.357 1.00 96.62 160 MET A CA 1
ATOM 1302 C C . MET A 1 160 ? 2.420 16.496 -23.607 1.00 96.62 160 MET A C 1
ATOM 1304 O O . MET A 1 160 ? 2.898 17.624 -23.565 1.00 96.62 160 MET A O 1
ATOM 1308 N N . ASP A 1 161 ? 3.147 15.414 -23.892 1.00 96.38 161 ASP A N 1
ATOM 1309 C CA . ASP A 1 161 ? 4.579 15.421 -24.204 1.00 96.38 161 ASP A CA 1
ATOM 1310 C C . ASP A 1 161 ? 4.867 14.648 -25.505 1.00 96.38 161 ASP A C 1
ATOM 1312 O O . ASP A 1 161 ? 5.395 13.536 -25.479 1.00 96.38 161 ASP A O 1
ATOM 1316 N N . PRO A 1 162 ? 4.533 15.208 -26.681 1.00 95.94 162 PRO A N 1
ATOM 1317 C CA . PRO A 1 162 ? 4.705 14.513 -27.958 1.00 95.94 162 PRO A CA 1
ATOM 1318 C C . PRO A 1 162 ? 6.171 14.219 -28.311 1.00 95.94 162 PRO A C 1
ATOM 1320 O O . PRO A 1 162 ? 6.438 13.358 -29.150 1.00 95.94 162 PRO A O 1
ATOM 1323 N N . LEU A 1 163 ? 7.132 14.913 -27.692 1.00 95.69 163 LEU A N 1
ATOM 1324 C CA . LEU A 1 163 ? 8.561 14.702 -27.933 1.00 95.69 163 LEU A CA 1
ATOM 1325 C C . LEU A 1 163 ? 9.182 13.663 -26.994 1.00 95.69 163 LEU A C 1
ATOM 1327 O O . LEU A 1 163 ? 10.311 13.241 -27.258 1.00 95.69 163 LEU A O 1
ATOM 1331 N N . ASN A 1 164 ? 8.452 13.212 -25.969 1.00 95.75 164 ASN A N 1
ATOM 1332 C CA . ASN A 1 164 ? 8.932 12.304 -24.929 1.00 95.75 164 ASN A CA 1
ATOM 1333 C C . ASN A 1 164 ? 10.227 12.824 -24.278 1.00 95.75 164 ASN A C 1
ATOM 1335 O O . ASN A 1 164 ? 11.267 12.166 -24.335 1.00 95.75 164 ASN A O 1
ATOM 1339 N N . VAL A 1 165 ? 10.190 14.047 -23.746 1.00 94.69 165 VAL A N 1
ATOM 1340 C CA . VAL A 1 165 ? 11.327 14.712 -23.075 1.00 94.69 165 VAL A CA 1
ATOM 1341 C C . VAL A 1 165 ? 11.080 14.967 -21.586 1.00 94.69 165 VAL A C 1
ATOM 1343 O O . VAL A 1 165 ? 12.009 15.327 -20.867 1.00 94.69 165 VAL A O 1
ATOM 1346 N N . MET A 1 166 ? 9.857 14.741 -21.106 1.00 92.25 166 MET A N 1
ATOM 1347 C CA . MET A 1 166 ? 9.448 14.898 -19.714 1.00 92.25 166 MET A CA 1
ATOM 1348 C C . MET A 1 166 ? 9.215 13.522 -19.079 1.00 92.25 166 MET A C 1
ATOM 1350 O O . MET A 1 166 ? 8.132 12.951 -19.171 1.00 92.25 166 MET A O 1
ATOM 1354 N N . ASN A 1 167 ? 10.240 13.009 -18.393 1.00 92.69 167 ASN A N 1
ATOM 1355 C CA . ASN A 1 167 ? 10.263 11.683 -17.755 1.00 92.69 167 ASN A CA 1
ATOM 1356 C C . ASN A 1 167 ? 10.022 10.490 -18.724 1.00 92.69 167 ASN A C 1
ATOM 1358 O O . ASN A 1 167 ? 9.046 9.747 -18.563 1.00 92.69 167 ASN A O 1
ATOM 1362 N N . PRO A 1 168 ? 10.899 10.285 -19.731 1.00 92.50 168 PRO A N 1
ATOM 1363 C CA . PRO A 1 168 ? 10.745 9.213 -20.716 1.00 92.50 168 PRO A CA 1
ATOM 1364 C C . PRO A 1 168 ? 10.727 7.821 -20.073 1.00 92.50 168 PRO A C 1
ATOM 1366 O O . PRO A 1 168 ? 11.479 7.542 -19.142 1.00 92.50 168 PRO A O 1
ATOM 1369 N N . GLY A 1 169 ? 9.901 6.917 -20.604 1.00 90.75 169 GLY A N 1
ATOM 1370 C CA . GLY A 1 169 ? 9.798 5.531 -20.123 1.00 90.75 169 GLY A CA 1
ATOM 1371 C C . GLY A 1 169 ? 8.722 5.284 -19.058 1.00 90.75 169 GLY A C 1
ATOM 1372 O O . GLY A 1 169 ? 8.495 4.137 -18.661 1.00 90.75 169 GLY A O 1
ATOM 1373 N N . VAL A 1 170 ? 8.027 6.333 -18.609 1.00 92.12 170 VAL A N 1
ATOM 1374 C CA . VAL A 1 170 ? 6.937 6.218 -17.631 1.00 92.12 170 VAL A CA 1
ATOM 1375 C C . VAL A 1 170 ? 5.814 5.294 -18.125 1.00 92.12 170 VAL A C 1
ATOM 1377 O O . VAL A 1 170 ? 5.444 5.268 -19.294 1.00 92.12 170 VAL A O 1
ATOM 1380 N N . GLY A 1 171 ? 5.262 4.482 -17.231 1.00 88.50 171 GLY A N 1
ATOM 1381 C CA . GLY A 1 171 ? 4.224 3.503 -17.521 1.00 88.50 171 GLY A CA 1
ATOM 1382 C C . GLY A 1 171 ? 4.640 2.400 -18.490 1.00 88.50 171 GLY A C 1
ATOM 1383 O O . GLY A 1 171 ? 3.774 1.870 -19.193 1.00 88.50 171 GLY A O 1
ATOM 1384 N N . ARG A 1 172 ? 5.943 2.090 -18.566 1.00 87.56 172 ARG A N 1
ATOM 1385 C CA . ARG A 1 172 ? 6.553 1.210 -19.576 1.00 87.56 172 ARG A CA 1
ATOM 1386 C C . ARG A 1 172 ? 6.302 1.670 -21.022 1.00 87.56 172 ARG A C 1
ATOM 1388 O O . ARG A 1 172 ? 6.156 0.835 -21.916 1.00 87.56 172 ARG A O 1
ATOM 1395 N N . THR A 1 173 ? 6.224 2.980 -21.270 1.00 91.31 173 THR A N 1
ATOM 1396 C CA . THR A 1 173 ? 6.333 3.514 -22.638 1.00 91.31 173 THR A CA 1
ATOM 1397 C C . THR A 1 173 ? 7.789 3.482 -23.108 1.00 91.31 173 THR A C 1
ATOM 1399 O O . THR A 1 173 ? 8.695 3.182 -22.335 1.00 91.31 173 THR A O 1
ATOM 1402 N N . SER A 1 174 ? 8.044 3.817 -24.375 1.00 92.50 174 SER A N 1
ATOM 1403 C CA . SER A 1 174 ? 9.417 4.026 -24.843 1.00 92.50 174 SER A CA 1
ATOM 1404 C C . SER A 1 174 ? 10.134 5.105 -24.012 1.00 92.50 174 SER A C 1
ATOM 1406 O O . SER A 1 174 ? 9.523 6.097 -23.603 1.00 92.50 174 SER A O 1
ATOM 1408 N N . ALA A 1 175 ? 11.433 4.903 -23.781 1.00 92.75 175 ALA A N 1
ATOM 1409 C CA . ALA A 1 175 ? 12.337 5.875 -23.166 1.00 92.75 175 ALA A CA 1
ATOM 1410 C C . ALA A 1 175 ? 13.042 6.781 -24.199 1.00 92.75 175 ALA A C 1
ATOM 1412 O O . ALA A 1 175 ? 13.849 7.631 -23.832 1.00 92.75 175 ALA A O 1
ATOM 1413 N N . PHE A 1 176 ? 12.760 6.602 -25.493 1.00 92.94 176 PHE A N 1
ATOM 1414 C CA . PHE A 1 176 ? 13.396 7.340 -26.583 1.00 92.94 176 PHE A CA 1
ATOM 1415 C C . PHE A 1 176 ? 12.519 8.488 -27.092 1.00 92.94 176 PHE A C 1
ATOM 1417 O O . PHE A 1 176 ? 11.295 8.478 -26.930 1.00 92.94 176 PHE A O 1
ATOM 1424 N N . LYS A 1 177 ? 13.148 9.486 -27.728 1.00 92.50 177 LYS A N 1
ATOM 1425 C CA . LYS A 1 177 ? 12.457 10.664 -28.275 1.00 92.50 177 LYS A CA 1
ATOM 1426 C C . LYS A 1 177 ? 11.285 10.258 -29.167 1.00 92.50 177 LYS A C 1
ATOM 1428 O O . LYS A 1 177 ? 11.374 9.293 -29.920 1.00 92.50 177 LYS A O 1
ATOM 1433 N N . GLN A 1 178 ? 10.195 11.019 -29.084 1.00 93.62 178 GLN A N 1
ATOM 1434 C CA . GLN A 1 178 ? 8.963 10.787 -29.851 1.00 93.62 178 GLN A CA 1
ATOM 1435 C C . GLN A 1 178 ? 8.385 9.371 -29.675 1.00 93.62 178 GLN A C 1
ATOM 1437 O O . GLN A 1 178 ? 7.667 8.871 -30.538 1.00 93.62 178 GLN A O 1
ATOM 1442 N N . TYR A 1 179 ? 8.691 8.717 -28.551 1.00 92.06 179 TYR A N 1
ATOM 1443 C CA . TYR A 1 179 ? 8.283 7.348 -28.249 1.00 92.06 179 TYR A CA 1
ATOM 1444 C C . TYR A 1 179 ? 8.746 6.302 -29.284 1.00 92.06 179 TYR A C 1
ATOM 1446 O O . TYR A 1 179 ? 8.057 5.301 -29.477 1.00 92.06 179 TYR A O 1
ATOM 1454 N N . SER A 1 180 ? 9.895 6.507 -29.940 1.00 90.88 180 SER A N 1
ATOM 1455 C CA . SER A 1 180 ? 10.464 5.555 -30.907 1.00 90.88 180 SER A CA 1
ATOM 1456 C C . SER A 1 180 ? 10.913 4.243 -30.256 1.00 90.88 180 SER A C 1
ATOM 1458 O O . SER A 1 180 ? 11.227 4.212 -29.074 1.00 90.88 180 SER A O 1
ATOM 1460 N N . ASP A 1 181 ? 11.031 3.154 -31.017 1.00 84.94 181 ASP A N 1
ATOM 1461 C CA . ASP A 1 181 ? 11.515 1.861 -30.487 1.00 84.94 181 ASP A CA 1
ATOM 1462 C C . ASP A 1 181 ? 13.051 1.764 -30.401 1.00 84.94 181 ASP A C 1
ATOM 1464 O O . ASP A 1 181 ? 13.604 0.769 -29.934 1.00 84.94 181 ASP A O 1
ATOM 1468 N N . LYS A 1 182 ? 13.762 2.791 -30.875 1.00 79.88 182 LYS A N 1
ATOM 1469 C CA . LYS A 1 182 ? 15.229 2.861 -30.915 1.00 79.88 182 LYS A CA 1
ATOM 1470 C C . LYS A 1 182 ? 15.709 4.245 -30.485 1.00 79.88 182 LYS A C 1
ATOM 1472 O O . LYS A 1 182 ? 14.960 5.209 -30.684 1.00 79.88 182 LYS A O 1
ATOM 1477 N N . PRO A 1 183 ? 16.947 4.377 -29.971 1.00 72.06 183 PRO A N 1
ATOM 1478 C CA . PRO A 1 183 ? 17.558 5.683 -29.780 1.00 72.06 183 PRO A CA 1
ATOM 1479 C C . PRO A 1 183 ? 17.533 6.418 -31.119 1.00 72.06 183 PRO A C 1
ATOM 1481 O O . PRO A 1 183 ? 18.014 5.895 -32.124 1.00 72.06 183 PRO A O 1
ATOM 1484 N N . GLY A 1 184 ? 16.936 7.608 -31.156 1.00 59.53 184 GLY A N 1
ATOM 1485 C CA . GLY A 1 184 ? 17.075 8.462 -32.326 1.00 59.53 184 GLY A CA 1
ATOM 1486 C C . GLY A 1 184 ? 18.552 8.797 -32.478 1.00 59.53 184 GLY A C 1
ATOM 1487 O O . GLY A 1 184 ? 19.135 9.359 -31.549 1.00 59.53 184 GLY A O 1
ATOM 1488 N N . HIS A 1 185 ? 19.159 8.457 -33.617 1.00 54.47 185 HIS A N 1
ATOM 1489 C CA . HIS A 1 185 ? 20.415 9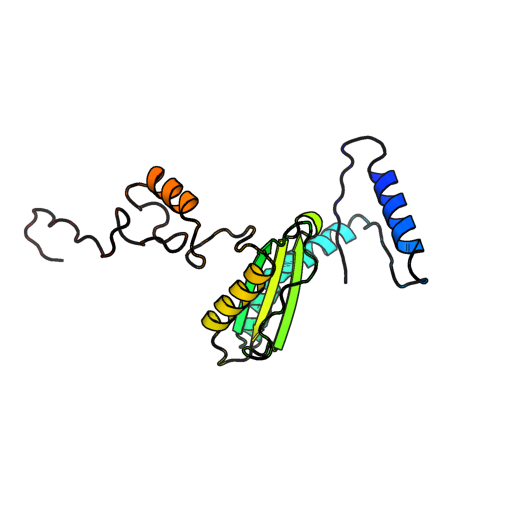.090 -33.993 1.00 54.47 185 HIS A CA 1
ATOM 1490 C C . HIS A 1 185 ? 20.167 10.594 -33.918 1.00 54.47 185 HIS A C 1
ATOM 1492 O O . HIS A 1 185 ? 19.216 11.097 -34.525 1.00 54.47 185 HIS A O 1
ATOM 1498 N N . LEU A 1 186 ? 20.969 11.301 -33.116 1.00 49.62 186 LEU A N 1
ATOM 1499 C CA . LEU A 1 186 ? 21.111 12.738 -33.292 1.00 49.62 186 LEU A CA 1
ATOM 1500 C C . LEU A 1 186 ? 21.361 12.912 -34.783 1.00 49.62 186 LEU A C 1
ATOM 1502 O O . LEU A 1 186 ? 22.317 12.338 -35.304 1.00 49.62 186 LEU A O 1
ATOM 1506 N N . ALA A 1 187 ? 20.427 13.570 -35.473 1.00 46.31 187 ALA A N 1
ATOM 1507 C CA . ALA A 1 187 ? 20.641 13.946 -36.852 1.00 46.31 187 ALA A CA 1
A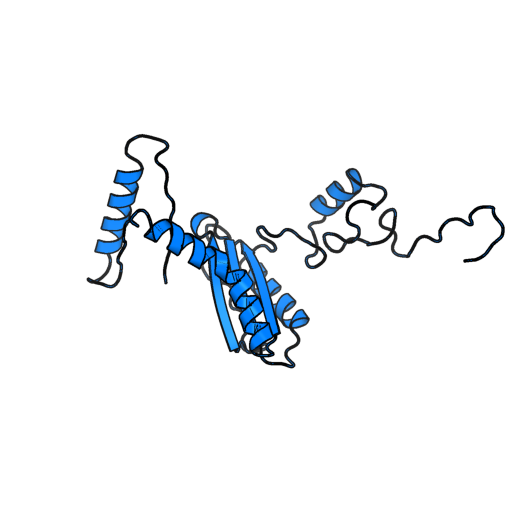TOM 1508 C C . ALA A 1 187 ? 22.034 14.565 -36.896 1.00 46.31 187 ALA A C 1
ATOM 1510 O O . ALA A 1 187 ? 22.328 15.448 -36.082 1.00 46.31 187 ALA A O 1
ATOM 1511 N N . ASP A 1 188 ? 22.875 13.990 -37.753 1.00 44.50 188 ASP A N 1
ATOM 1512 C CA . ASP A 1 188 ? 24.202 14.471 -38.087 1.00 44.50 188 ASP A CA 1
ATOM 1513 C C . ASP A 1 188 ? 24.184 15.999 -37.979 1.00 44.50 188 ASP A C 1
ATOM 1515 O O . ASP A 1 188 ? 23.341 16.650 -38.602 1.00 44.50 188 ASP A O 1
ATOM 1519 N N . CYS A 1 189 ? 25.018 16.563 -37.104 1.00 46.25 189 CYS A N 1
ATOM 1520 C CA . CYS A 1 189 ? 25.049 17.985 -36.731 1.00 46.25 189 CYS A CA 1
ATOM 1521 C C . CYS A 1 189 ? 25.265 18.933 -37.931 1.00 46.25 189 CYS A C 1
ATOM 1523 O O . CYS A 1 189 ? 25.564 20.109 -37.735 1.00 46.25 189 CYS A O 1
ATOM 1525 N N . GLY A 1 190 ? 25.241 18.433 -39.172 1.00 45.91 190 GLY A N 1
ATOM 1526 C CA . GLY A 1 190 ? 25.718 19.109 -40.370 1.00 45.91 190 GLY A CA 1
ATOM 1527 C C . GLY A 1 190 ? 27.201 19.469 -40.274 1.00 45.91 190 GLY A C 1
ATOM 1528 O O . GLY A 1 190 ? 27.708 20.173 -41.138 1.00 45.91 190 GLY A O 1
ATOM 1529 N N . CYS A 1 191 ? 27.893 19.018 -39.220 1.00 53.16 191 CYS A N 1
ATOM 1530 C CA . CYS A 1 191 ? 29.244 19.430 -38.872 1.00 53.16 191 CYS A CA 1
ATOM 1531 C C . CYS A 1 191 ? 30.301 18.386 -39.254 1.00 53.16 191 CYS A C 1
ATOM 1533 O O . CYS A 1 191 ? 31.479 18.591 -38.973 1.00 53.16 191 CYS A O 1
ATOM 1535 N N . GLY A 1 192 ? 29.901 17.301 -39.931 1.00 41.59 192 GLY A N 1
ATOM 1536 C CA . GLY A 1 192 ? 30.815 16.344 -40.560 1.00 41.59 192 GLY A CA 1
ATOM 1537 C C . GLY A 1 192 ? 31.691 15.560 -39.584 1.00 41.59 192 GLY A C 1
ATOM 1538 O O . GLY A 1 192 ? 32.707 15.011 -40.002 1.00 41.59 192 GLY A O 1
ATOM 1539 N N . HIS A 1 193 ? 31.328 15.506 -38.300 1.00 40.38 193 HIS A N 1
ATOM 1540 C CA . HIS A 1 193 ? 32.075 14.764 -37.290 1.00 40.38 193 HIS A CA 1
ATOM 1541 C C . HIS A 1 193 ? 31.183 13.715 -36.631 1.00 40.38 193 HIS A C 1
ATOM 1543 O O . HIS A 1 193 ? 30.185 14.031 -35.987 1.00 40.38 193 HIS A O 1
ATOM 1549 N N . SER A 1 194 ? 31.577 12.455 -36.795 1.00 33.91 194 SER A N 1
ATOM 1550 C CA . SER A 1 194 ? 31.020 11.313 -36.079 1.00 33.91 194 SER A CA 1
ATOM 1551 C C . SER A 1 194 ? 31.452 11.355 -34.611 1.00 33.91 194 SER A C 1
ATOM 1553 O O . SER A 1 194 ? 32.653 11.288 -34.333 1.00 33.91 194 SER A O 1
ATOM 1555 N N . HIS A 1 195 ? 30.483 11.438 -33.699 1.00 38.69 195 HIS A N 1
ATOM 1556 C CA . HIS A 1 195 ? 30.647 11.166 -32.269 1.00 38.69 195 HIS A CA 1
ATOM 1557 C C . HIS A 1 195 ? 29.954 9.856 -31.905 1.00 38.69 195 HIS A C 1
ATOM 1559 O O . HIS A 1 195 ? 28.814 9.649 -32.382 1.00 38.69 195 HIS A O 1
#

Organism: NCBI:txid1333877

Radius of gyration: 23.13 Å; chains: 1; bounding box: 55×41×67 Å

InterPro domains:
  IPR015409 D-lactate dehydrogenase, membrane binding, C-terminal [PF09330] (1-179)
  IPR016164 FAD-linked oxidase-like, C-terminal [SSF55103] (1-179)
  IPR016167 FAD-binding, type PCMH, subdomain 1 [G3DSA:3.30.43.10] (114-178)

Foldseek 3Di:
DDDDDDDDDPDPCPVVVVVVVLVVVCVVDPPPPDDDDDDDDVRNVVVVVVQVCPVVVLVVVCVVVVWDKDKWKKAADPPQDDDQDQPCVLFPFPDWDWDAPVVRRIIIIMTIGHPPGPVLVSVVRSCVSQVVSVMDPHDPPAQALNAADDPVVVVVVCVVQQQCPPRANGNNFHNETSSDPDHPDPPDPVPPDDD

Secondary structure (DSSP, 8-state):
---------SSTTHHHHHHHHHHHHHTTS-TTTS------HHHHHHHHHHHHSHHHHHHHHHHHHT-EEEEEEEE--TT--S-----TTTS-EEEEEEEEEGGGTEEEEEEEE-TT--HHHHHHHHHHHHHHTT-BS-SSS--TTTSPPPHHHHHHHHHH-TT--SSTTGGG--SSGGG-SSPPP----SS----

Sequence (195 aa):
HHVLMEFAEYSQGEVERLQGALERFQAQWPEGHVRYHVCEGWEAGRANLWRFVVAPAFRTFCVGMGLQGLSVDYALPKNFKEYPALPEAEHPMRKRWVYSHFGCNVYHEDLVFEPGVDVDVAKVDVKHCVEHVGGKLPAEHGHGTEYKAPKDVQERWKRMDPLNVMNPGVGRTSAFKQYSDKPGHLADCGCGHSH

pLDDT: mean 89.31, std 12.1, range [33.91, 97.81]